Protein AF-A0A3B9I6U2-F1 (afdb_monomer_lite)

pLDDT: mean 87.77, std 10.91, range [46.31, 98.0]

Foldseek 3Di:
DFWWWKDWFLKDAPPDDDDPVSSLVSVCVVQVDDSVFFPDKDWQAWDWDPPPHTMIITIMITGGPCPVVSVVVVIDTDDPLPPQVLVVLLVVLLVVLVVDPDAAEQEAQALVSLVVLLSCLSSVSLHHYDFQAEQLVVLVVQAVCCVVPVDHDPRRYCAGYHNGVCQQDQQWPQDPDPDSCVLVSLVLLVVQPFDPCQNHYPTDGRGNVSSSSSSVSSVVSSVD

Radius of gyration: 21.46 Å; chains: 1; bounding box: 52×42×55 Å

Structure (mmCIF, N/CA/C/O backbone):
data_AF-A0A3B9I6U2-F1
#
_entry.id   AF-A0A3B9I6U2-F1
#
loop_
_atom_site.group_PDB
_atom_site.id
_atom_site.type_symbol
_atom_site.label_atom_id
_atom_site.label_alt_id
_atom_site.label_comp_id
_atom_site.label_asym_id
_atom_site.label_entity_id
_atom_site.label_seq_id
_atom_site.pdbx_PDB_ins_code
_atom_site.Cartn_x
_atom_site.Cartn_y
_atom_site.Cartn_z
_atom_site.occupancy
_atom_site.B_iso_or_equiv
_atom_site.auth_seq_id
_atom_site.auth_comp_id
_atom_site.auth_asym_id
_atom_site.auth_atom_id
_atom_site.pdbx_PDB_model_num
ATOM 1 N N . MET A 1 1 ? -22.697 13.492 6.470 1.00 47.88 1 MET A N 1
ATOM 2 C CA . MET A 1 1 ? -21.614 12.563 6.854 1.00 47.88 1 MET A CA 1
ATOM 3 C C . MET A 1 1 ? -21.893 12.104 8.269 1.00 47.88 1 MET A C 1
ATOM 5 O O . MET A 1 1 ? -22.208 12.956 9.090 1.00 47.88 1 MET A O 1
ATOM 9 N N . MET A 1 2 ? -21.883 10.798 8.535 1.00 57.03 2 MET A N 1
ATOM 10 C CA . MET A 1 2 ? -21.996 10.300 9.908 1.00 57.03 2 MET A CA 1
ATOM 11 C C . MET A 1 2 ? -20.672 10.562 10.630 1.00 57.03 2 MET A C 1
ATOM 13 O O . MET A 1 2 ? -19.604 10.300 10.085 1.00 57.03 2 MET A O 1
ATOM 17 N N . GLU A 1 3 ? -20.738 11.142 11.826 1.00 76.62 3 GLU A N 1
ATOM 18 C CA . GLU A 1 3 ? -19.550 11.418 12.634 1.00 76.62 3 GLU A CA 1
ATOM 19 C C . GLU A 1 3 ? -18.946 10.107 13.138 1.00 76.62 3 GLU A C 1
ATOM 21 O O . GLU A 1 3 ? -19.604 9.342 13.851 1.00 76.62 3 GLU A O 1
ATOM 26 N N . MET A 1 4 ? -17.687 9.855 12.784 1.00 89.50 4 MET A N 1
ATOM 27 C CA . MET A 1 4 ? -16.953 8.706 13.302 1.00 89.50 4 MET A CA 1
ATOM 28 C C . MET A 1 4 ? -16.435 8.994 14.712 1.00 89.50 4 MET A C 1
ATOM 30 O O . MET A 1 4 ? -16.072 10.124 15.046 1.00 89.50 4 MET A O 1
ATOM 34 N N . ILE A 1 5 ? -16.389 7.962 15.552 1.00 93.25 5 ILE A N 1
ATOM 35 C CA . ILE A 1 5 ? -15.909 8.050 16.936 1.00 93.25 5 ILE A CA 1
ATOM 36 C C . ILE A 1 5 ? -14.594 7.285 17.063 1.00 93.25 5 ILE A C 1
ATOM 38 O O . ILE A 1 5 ? -14.515 6.124 16.667 1.00 93.25 5 ILE A O 1
ATOM 42 N N . ARG A 1 6 ? -13.576 7.910 17.664 1.00 93.19 6 ARG A N 1
ATOM 43 C CA . ARG A 1 6 ? -12.258 7.299 17.860 1.00 93.19 6 ARG A CA 1
ATOM 44 C C . ARG A 1 6 ? -12.172 6.539 19.174 1.00 93.19 6 ARG A C 1
ATOM 46 O O . ARG A 1 6 ? -12.277 7.113 20.262 1.00 93.19 6 ARG A O 1
ATOM 53 N N . ILE A 1 7 ? -11.881 5.249 19.072 1.00 94.06 7 ILE A N 1
ATOM 54 C CA . ILE A 1 7 ? -11.680 4.331 20.187 1.00 94.06 7 ILE A CA 1
ATOM 55 C C . ILE A 1 7 ? -10.197 3.972 20.272 1.00 94.06 7 ILE A C 1
ATOM 57 O O . ILE A 1 7 ? -9.646 3.284 19.419 1.00 94.06 7 ILE A O 1
ATOM 61 N N . ASN A 1 8 ? -9.531 4.442 21.324 1.00 93.12 8 ASN A N 1
ATOM 62 C CA . ASN A 1 8 ? -8.124 4.125 21.573 1.00 93.12 8 ASN A CA 1
ATOM 63 C C . ASN A 1 8 ? -7.982 2.868 22.431 1.00 93.12 8 ASN A C 1
ATOM 65 O O . ASN A 1 8 ? -8.881 2.545 23.205 1.00 93.12 8 ASN A O 1
ATOM 69 N N . GLU A 1 9 ? -6.819 2.221 22.368 1.00 91.25 9 GLU A N 1
ATOM 70 C CA . GLU A 1 9 ? -6.418 1.109 23.240 1.00 91.25 9 GLU A CA 1
ATOM 71 C C . GLU A 1 9 ? -7.387 -0.083 23.236 1.00 91.25 9 GLU A C 1
ATOM 73 O O . GLU A 1 9 ? -7.783 -0.597 24.291 1.00 91.25 9 GLU A O 1
ATOM 78 N N . ILE A 1 10 ? -7.809 -0.517 22.053 1.00 94.94 10 ILE A N 1
ATOM 79 C CA . ILE A 1 10 ? -8.369 -1.857 21.889 1.00 94.94 10 ILE A CA 1
ATOM 80 C C . ILE A 1 10 ? -7.180 -2.819 21.905 1.00 94.94 10 ILE A C 1
ATOM 82 O O . ILE A 1 10 ? -6.401 -2.847 20.962 1.00 94.94 10 ILE A O 1
ATOM 86 N N . LYS A 1 11 ? -6.978 -3.531 23.017 1.00 94.19 11 LYS A N 1
ATOM 87 C CA . LYS A 1 11 ? -5.782 -4.359 23.235 1.00 94.19 11 LYS A CA 1
ATOM 88 C C . LYS A 1 11 ? -6.033 -5.806 22.865 1.00 94.19 11 LYS A C 1
ATOM 90 O O . LYS A 1 11 ? -7.084 -6.299 23.260 1.00 94.19 11 LYS A O 1
ATOM 95 N N . PHE A 1 12 ? -5.086 -6.451 22.194 1.00 94.50 12 PHE A N 1
ATOM 96 C CA . PHE A 1 12 ? -5.024 -7.890 21.923 1.00 94.50 12 PHE A CA 1
ATOM 97 C C . PHE A 1 12 ? -3.692 -8.445 22.417 1.00 94.50 12 PHE A C 1
ATOM 99 O O . PHE A 1 12 ? -2.650 -7.834 22.181 1.00 94.50 12 PHE A O 1
ATOM 106 N N . ASP A 1 13 ? -3.730 -9.584 23.098 1.00 91.81 13 ASP A N 1
ATOM 107 C CA . ASP A 1 13 ? -2.508 -10.320 23.428 1.00 91.81 13 ASP A CA 1
ATOM 108 C C . ASP A 1 13 ? -2.069 -11.180 22.234 1.00 91.81 13 ASP A C 1
ATOM 110 O O . ASP A 1 13 ? -2.868 -11.461 21.345 1.00 91.81 13 ASP A O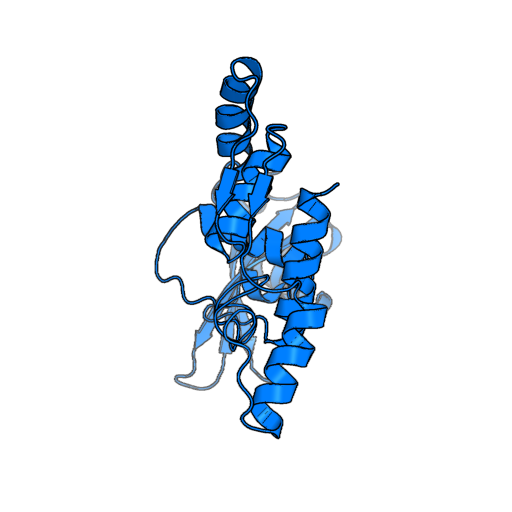 1
ATOM 114 N N . LEU A 1 14 ? -0.794 -11.580 22.193 1.00 87.06 14 LEU A N 1
ATOM 115 C CA . LEU A 1 14 ? -0.201 -12.290 21.046 1.00 87.06 14 LEU A CA 1
ATOM 116 C C . LEU A 1 14 ? -0.956 -13.564 20.627 1.00 87.06 14 LEU A C 1
ATOM 118 O O . LEU A 1 14 ? -1.057 -13.852 19.442 1.00 87.06 14 LEU A O 1
ATOM 122 N N . GLU A 1 15 ? -1.454 -14.322 21.602 1.00 87.44 15 GLU A N 1
ATOM 123 C CA . GLU A 1 15 ? -2.166 -15.595 21.398 1.00 87.44 15 GLU A CA 1
ATOM 124 C C . GLU A 1 15 ? -3.646 -15.388 21.028 1.00 87.44 15 GLU A C 1
ATOM 126 O O . GLU A 1 15 ? -4.377 -16.342 20.767 1.00 87.44 15 GLU A O 1
ATOM 131 N N . GLU A 1 16 ? -4.132 -14.148 21.075 1.00 90.50 16 GLU A N 1
ATOM 132 C CA . GLU A 1 16 ? -5.540 -13.858 20.877 1.00 90.50 16 GLU A CA 1
ATOM 133 C C . GLU A 1 16 ? -5.885 -13.765 19.391 1.00 90.50 16 GLU A C 1
ATOM 135 O O . GLU A 1 16 ? -5.194 -13.111 18.612 1.00 90.50 16 GLU A O 1
ATOM 140 N N . ASN A 1 17 ? -6.999 -14.390 19.004 1.00 89.50 17 ASN A N 1
ATOM 141 C CA . ASN A 1 17 ? -7.455 -14.360 17.622 1.00 89.50 17 ASN A CA 1
ATOM 142 C C . ASN A 1 17 ? -7.802 -12.923 17.190 1.00 89.50 17 ASN A C 1
ATOM 144 O O . ASN A 1 17 ? -8.537 -12.211 17.883 1.00 89.50 17 ASN A O 1
ATOM 148 N N . PHE A 1 18 ? -7.276 -12.518 16.037 1.00 90.31 18 PHE A N 1
ATOM 149 C CA . PHE A 1 18 ? -7.449 -11.188 15.463 1.00 90.31 18 PHE A CA 1
ATOM 150 C C . PHE A 1 18 ? -8.283 -11.272 14.180 1.00 90.31 18 PHE A C 1
ATOM 152 O O . PHE A 1 18 ? -7.778 -11.116 13.071 1.00 90.31 18 PHE A O 1
ATOM 159 N N . ASP A 1 19 ? -9.575 -11.548 14.345 1.00 92.75 19 ASP A N 1
ATOM 160 C CA . ASP A 1 19 ? -10.565 -11.570 13.267 1.00 92.75 19 ASP A CA 1
ATOM 161 C C . ASP A 1 19 ? -11.658 -10.502 13.467 1.00 92.75 19 ASP A C 1
ATOM 163 O O . ASP A 1 19 ? -11.746 -9.854 14.518 1.00 92.75 19 ASP A O 1
ATOM 167 N N . ASP A 1 20 ? -12.496 -10.291 12.444 1.00 92.25 20 ASP A N 1
ATOM 168 C CA . ASP A 1 20 ? -13.577 -9.289 12.473 1.00 92.25 20 ASP A CA 1
ATOM 169 C C . ASP A 1 20 ? -14.503 -9.481 13.687 1.00 92.25 20 ASP A C 1
ATOM 171 O O . ASP A 1 20 ? -14.850 -8.515 14.374 1.00 92.25 20 ASP A O 1
ATOM 175 N N . ALA A 1 21 ? -14.831 -10.731 14.027 1.00 94.56 21 ALA A N 1
ATOM 176 C CA . ALA A 1 21 ? -15.689 -11.049 15.162 1.00 94.56 21 ALA A CA 1
ATOM 177 C C . ALA A 1 21 ? -15.055 -10.622 16.498 1.00 94.56 21 ALA A C 1
ATOM 179 O O . ALA A 1 21 ? -15.713 -9.967 17.317 1.00 94.56 21 ALA A O 1
ATOM 180 N N . ALA A 1 22 ? -13.775 -10.934 16.716 1.00 95.38 22 ALA A N 1
ATOM 181 C CA . ALA A 1 22 ? -13.042 -10.567 17.921 1.00 95.38 22 ALA A CA 1
ATOM 182 C C . ALA A 1 22 ? -12.866 -9.044 18.045 1.00 95.38 22 ALA A C 1
ATOM 184 O O . ALA A 1 22 ? -13.044 -8.476 19.132 1.00 95.38 22 ALA A O 1
ATOM 185 N N . ILE A 1 23 ? -12.584 -8.359 16.933 1.00 95.75 23 ILE A N 1
ATOM 186 C CA . ILE A 1 23 ? -12.467 -6.896 16.885 1.00 95.75 23 ILE A CA 1
ATOM 187 C C . ILE A 1 23 ? -13.799 -6.244 17.258 1.00 95.75 23 ILE A C 1
ATOM 189 O O . ILE A 1 23 ? -13.852 -5.448 18.205 1.00 95.75 23 ILE A O 1
ATOM 193 N N . ARG A 1 24 ? -14.895 -6.626 16.591 1.00 96.50 24 ARG A N 1
ATOM 194 C CA . ARG A 1 24 ? -16.243 -6.113 16.887 1.00 96.50 24 ARG A CA 1
ATOM 195 C C . ARG A 1 24 ? -16.639 -6.363 18.335 1.00 96.50 24 ARG A C 1
ATOM 197 O O . ARG A 1 24 ? -17.149 -5.450 18.990 1.00 96.50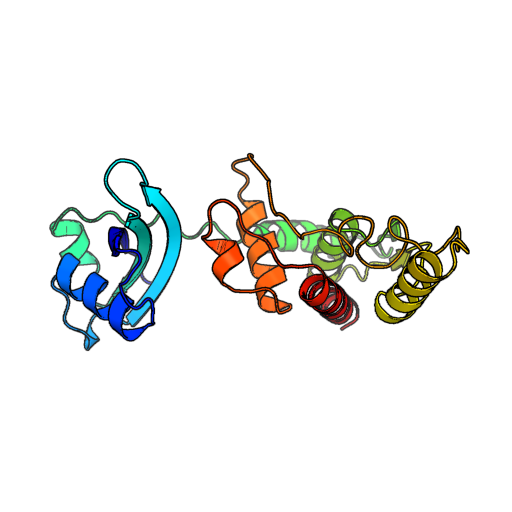 24 ARG A O 1
ATOM 204 N N . ALA A 1 25 ? -16.355 -7.551 18.869 1.00 96.25 25 ALA A N 1
ATOM 205 C CA . ALA A 1 25 ? -16.647 -7.890 20.258 1.00 96.25 25 ALA A CA 1
ATOM 206 C C . ALA A 1 25 ? -15.919 -6.961 21.243 1.00 96.25 25 ALA A C 1
ATOM 208 O O . ALA A 1 25 ? -16.529 -6.456 22.192 1.00 96.25 25 ALA A O 1
ATOM 209 N N . LYS A 1 26 ? -14.633 -6.663 21.015 1.00 97.25 26 LYS A N 1
ATOM 210 C CA . LYS A 1 26 ? -13.881 -5.741 21.880 1.00 97.25 26 LYS A CA 1
ATOM 211 C C . LYS A 1 26 ? -14.322 -4.295 21.756 1.00 97.25 26 LYS A C 1
ATOM 213 O O . LYS A 1 26 ? -14.375 -3.610 22.781 1.00 97.25 26 LYS A O 1
ATOM 218 N N . ILE A 1 27 ? -14.656 -3.844 20.548 1.00 96.62 27 ILE A N 1
ATOM 219 C CA . ILE A 1 27 ? -15.242 -2.519 20.326 1.00 96.62 27 ILE A CA 1
ATOM 220 C C . ILE A 1 27 ? -16.531 -2.403 21.140 1.00 96.62 27 ILE A C 1
ATOM 222 O O . ILE A 1 27 ? -16.652 -1.492 21.961 1.00 96.62 27 ILE A O 1
ATOM 226 N N . CYS A 1 28 ? -17.458 -3.353 20.985 1.00 96.38 28 CYS A N 1
ATOM 227 C CA . CYS A 1 28 ? -18.737 -3.357 21.698 1.00 96.38 28 CYS A CA 1
ATOM 228 C C . CYS A 1 28 ? -18.536 -3.415 23.217 1.00 96.38 28 CYS A C 1
ATOM 230 O O . CYS A 1 28 ? -19.134 -2.630 23.947 1.00 96.38 28 CYS A O 1
ATOM 232 N N . ARG A 1 29 ? -17.620 -4.259 23.710 1.00 96.12 29 ARG A N 1
ATOM 233 C CA . ARG A 1 29 ? -17.290 -4.348 25.142 1.00 96.12 29 ARG A CA 1
ATOM 234 C C . ARG A 1 29 ? -16.774 -3.022 25.701 1.00 96.12 29 ARG A C 1
ATOM 236 O O . ARG A 1 29 ? -17.175 -2.621 26.791 1.00 96.12 29 ARG A O 1
ATOM 243 N N . LYS A 1 30 ? -15.884 -2.341 24.973 1.00 95.50 30 LYS A N 1
ATOM 244 C CA . LYS A 1 30 ? -15.284 -1.077 25.424 1.00 95.50 30 LYS A CA 1
ATOM 245 C C . LYS A 1 30 ? -16.268 0.091 25.363 1.00 95.50 30 LYS A C 1
ATOM 247 O O . LYS A 1 30 ? -16.257 0.944 26.244 1.00 95.50 30 LYS A O 1
ATOM 252 N N . THR A 1 31 ? -17.116 0.118 24.341 1.00 94.44 31 THR A N 1
ATOM 253 C CA . THR A 1 31 ? -18.086 1.199 24.090 1.00 94.44 31 THR A CA 1
ATOM 254 C C . THR A 1 31 ? -19.449 0.966 24.743 1.00 94.44 31 THR A C 1
ATOM 256 O O . THR A 1 31 ? -20.249 1.895 24.825 1.00 94.44 31 THR A O 1
ATOM 259 N N . LYS A 1 32 ? -19.710 -0.255 25.231 1.00 95.19 32 LYS A N 1
ATOM 260 C CA . LYS A 1 32 ? -21.017 -0.739 25.712 1.00 95.19 32 LYS A CA 1
ATOM 261 C C . LYS A 1 32 ? -22.127 -0.653 24.654 1.00 95.19 32 LYS A C 1
ATOM 263 O O . LYS A 1 32 ? -23.305 -0.577 25.001 1.00 95.19 32 LYS A O 1
ATOM 268 N N . LEU A 1 33 ? -21.757 -0.660 23.374 1.00 95.00 33 LEU A N 1
ATOM 269 C CA . LEU A 1 33 ? -22.704 -0.752 22.268 1.00 95.00 33 LEU A CA 1
ATOM 270 C C . LEU A 1 33 ? -23.228 -2.182 22.116 1.00 95.00 33 LEU A C 1
ATOM 272 O O . LEU A 1 33 ? -22.526 -3.153 22.403 1.00 95.00 33 LEU A O 1
ATOM 276 N N . LYS A 1 34 ? -24.459 -2.301 21.617 1.00 96.12 34 LYS A N 1
ATOM 277 C CA . LYS A 1 34 ? -24.962 -3.560 21.055 1.00 96.12 34 LYS A CA 1
ATOM 278 C C . LYS A 1 34 ? -24.366 -3.784 19.664 1.00 96.12 34 LYS A C 1
ATOM 280 O O . LYS A 1 34 ? -24.013 -2.816 18.990 1.00 96.12 34 LYS A O 1
ATOM 285 N N . ALA A 1 35 ? -24.309 -5.038 19.219 1.00 93.44 35 ALA A N 1
ATOM 286 C CA . ALA A 1 35 ? -23.717 -5.399 17.930 1.00 93.44 35 ALA A CA 1
ATOM 287 C C . ALA A 1 35 ? -24.366 -4.646 16.755 1.00 93.44 35 ALA A C 1
ATOM 289 O O . ALA A 1 35 ? -23.665 -4.152 15.881 1.00 93.44 35 ALA A O 1
ATOM 290 N N . GLU A 1 36 ? -25.687 -4.452 16.788 1.00 95.31 36 GLU A N 1
ATOM 291 C CA . GLU A 1 36 ? -26.444 -3.776 15.723 1.00 95.31 36 GLU A CA 1
ATOM 292 C C . GLU A 1 36 ? -26.222 -2.255 15.707 1.00 95.31 36 GLU A C 1
ATOM 294 O O . GLU A 1 36 ? -26.618 -1.560 14.774 1.00 95.31 36 GLU A O 1
ATOM 299 N N . GLN A 1 37 ? -25.624 -1.708 16.768 1.00 95.38 37 GLN A N 1
ATOM 300 C CA . GLN A 1 37 ? -25.309 -0.286 16.874 1.00 95.38 37 GLN A CA 1
ATOM 301 C C . GLN A 1 37 ? -23.927 0.041 16.306 1.00 95.38 37 GLN A C 1
ATOM 303 O O . GLN A 1 37 ? -23.645 1.221 16.090 1.00 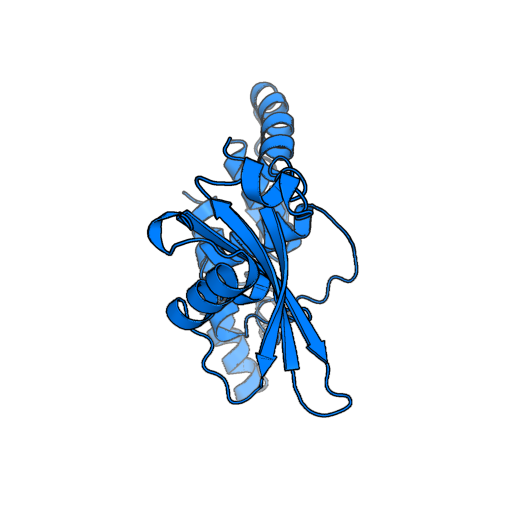95.38 37 GLN A O 1
ATOM 308 N N . LEU A 1 38 ? -23.078 -0.965 16.076 1.00 95.38 38 LEU A N 1
ATOM 309 C CA . LEU A 1 38 ? -21.793 -0.828 15.399 1.00 95.38 38 LEU A CA 1
ATOM 310 C C . LEU A 1 38 ? -21.993 -1.096 13.904 1.00 95.38 38 LEU A C 1
ATOM 312 O O . LEU A 1 38 ? -22.140 -2.243 13.490 1.00 95.38 38 LEU A O 1
ATOM 316 N N . LEU A 1 39 ? -22.006 -0.034 13.101 1.00 93.38 39 LEU A N 1
ATOM 317 C CA . LEU A 1 39 ? -22.287 -0.125 11.667 1.00 93.38 39 LEU A CA 1
ATOM 318 C C . LEU A 1 39 ? -21.037 -0.571 10.905 1.00 93.38 39 LEU A C 1
ATOM 320 O O . LEU A 1 39 ? -21.051 -1.576 10.197 1.00 93.38 39 LEU A O 1
ATOM 324 N N . SER A 1 40 ? -19.933 0.138 11.117 1.00 91.31 40 SER A N 1
ATOM 325 C CA . SER A 1 40 ? -18.646 -0.139 10.489 1.00 91.31 40 SER A CA 1
ATOM 326 C C . SER A 1 40 ? -17.501 0.281 11.412 1.00 91.31 40 SER A C 1
ATOM 328 O O . SER A 1 40 ? -17.698 1.000 12.400 1.00 91.31 40 SER A O 1
ATOM 330 N N . TYR A 1 41 ? -16.296 -0.196 11.118 1.00 92.12 41 TYR A N 1
ATOM 331 C CA . TYR A 1 41 ? -15.078 0.263 11.770 1.00 92.12 41 TYR A CA 1
ATOM 332 C C . TYR A 1 41 ? -13.918 0.245 10.781 1.00 92.12 41 TYR A C 1
ATOM 334 O O . TYR A 1 41 ? -13.938 -0.509 9.811 1.00 92.12 41 TYR A O 1
ATOM 342 N N . HIS A 1 42 ? -12.888 1.037 11.058 1.00 87.56 42 HIS A N 1
ATOM 343 C CA . HIS A 1 42 ? -11.591 0.900 10.409 1.00 87.56 42 HIS A CA 1
ATOM 344 C C . HIS A 1 42 ? -10.467 1.083 11.427 1.00 87.56 42 HIS A C 1
ATOM 346 O O . HIS A 1 42 ? -10.553 1.886 12.363 1.00 87.56 42 HIS A O 1
ATOM 352 N N . ILE A 1 43 ? -9.406 0.299 11.266 1.00 88.50 43 ILE A N 1
ATOM 353 C CA . ILE A 1 43 ? -8.229 0.383 12.122 1.00 88.50 43 ILE A CA 1
ATOM 354 C C . ILE A 1 43 ? -7.392 1.564 11.637 1.00 88.50 43 ILE A C 1
ATOM 356 O O . ILE A 1 43 ? -6.994 1.627 10.481 1.00 88.50 43 ILE A O 1
ATOM 360 N N . VAL A 1 44 ? -7.118 2.499 12.540 1.00 84.31 44 VAL A N 1
ATOM 361 C CA . VAL A 1 44 ? -6.322 3.700 12.260 1.00 84.31 44 VAL A CA 1
ATOM 362 C C . VAL A 1 44 ? -4.850 3.447 12.549 1.00 84.31 44 VAL A C 1
ATOM 364 O O . VAL A 1 44 ? -3.967 3.972 11.878 1.00 84.31 44 VAL A O 1
ATOM 367 N N . ARG A 1 45 ? -4.564 2.696 13.615 1.00 85.50 45 ARG A N 1
ATOM 368 C CA . ARG A 1 45 ? -3.192 2.479 14.069 1.00 85.50 45 ARG A CA 1
ATOM 369 C C . ARG A 1 45 ? -3.067 1.210 14.882 1.00 85.50 45 ARG A C 1
ATOM 371 O O . ARG A 1 45 ? -3.854 0.999 15.799 1.00 85.50 45 ARG A O 1
ATOM 378 N N . GLU A 1 46 ? -1.999 0.468 14.639 1.00 89.69 46 GLU A N 1
ATOM 379 C CA . GLU A 1 46 ? -1.492 -0.585 15.512 1.00 89.69 46 GLU A CA 1
ATOM 380 C C . GLU A 1 46 ? -0.231 -0.109 16.250 1.00 89.69 46 GLU A C 1
ATOM 382 O O . GLU A 1 46 ? 0.642 0.567 15.700 1.00 89.69 46 GLU A O 1
ATOM 387 N N . SER A 1 47 ? -0.125 -0.463 17.525 1.00 88.19 47 SER A N 1
ATOM 388 C CA . SER A 1 47 ? 1.072 -0.262 18.339 1.00 88.19 47 SER A CA 1
ATOM 389 C C . SER A 1 47 ? 1.370 -1.517 19.148 1.00 88.19 47 SER A C 1
ATOM 391 O O . SER A 1 47 ? 0.447 -2.231 19.524 1.00 88.19 47 SER A O 1
ATOM 393 N N . VAL A 1 48 ? 2.647 -1.780 19.425 1.00 89.81 48 VAL A N 1
ATOM 394 C CA . VAL A 1 48 ? 3.094 -2.967 20.167 1.00 89.81 48 VAL A CA 1
ATOM 395 C C . VAL A 1 48 ? 3.798 -2.526 21.444 1.00 89.81 48 VAL A C 1
ATOM 397 O O . VAL A 1 48 ? 4.716 -1.705 21.391 1.00 89.81 48 VAL A O 1
ATOM 400 N N . ASP A 1 49 ? 3.384 -3.077 22.583 1.00 87.38 49 ASP A N 1
ATOM 401 C CA . ASP A 1 49 ? 4.137 -3.030 23.837 1.00 87.38 49 ASP A CA 1
ATOM 402 C C . ASP A 1 49 ? 4.724 -4.419 24.097 1.00 87.38 49 ASP A C 1
ATOM 404 O O . ASP A 1 49 ? 3.987 -5.399 24.124 1.00 87.38 49 ASP A O 1
ATOM 408 N N . ALA A 1 50 ? 6.046 -4.494 24.255 1.00 88.75 50 ALA A N 1
ATOM 409 C CA . ALA A 1 50 ? 6.786 -5.742 24.451 1.00 88.75 50 ALA A CA 1
ATOM 410 C C . ALA A 1 50 ? 7.513 -5.801 25.812 1.00 88.75 50 ALA A C 1
ATOM 412 O O . ALA A 1 50 ? 8.392 -6.635 26.012 1.00 88.75 50 ALA A O 1
ATOM 413 N N . ARG A 1 51 ? 7.206 -4.897 26.760 1.00 85.75 51 ARG A N 1
ATOM 414 C CA . ARG A 1 51 ? 7.978 -4.757 28.017 1.00 85.75 51 ARG A CA 1
ATOM 415 C C . ARG A 1 51 ? 7.720 -5.848 29.059 1.00 85.75 51 ARG A C 1
ATOM 417 O O . ARG A 1 51 ? 8.614 -6.146 29.843 1.00 85.75 51 ARG A O 1
ATOM 424 N N . LYS A 1 52 ? 6.500 -6.390 29.128 1.00 81.38 52 LYS A N 1
ATOM 425 C CA . LYS A 1 52 ? 6.081 -7.410 30.121 1.00 81.38 52 LYS A CA 1
ATOM 426 C C . LYS A 1 52 ? 5.461 -8.661 29.472 1.00 81.38 52 LYS A C 1
ATOM 428 O O . LYS A 1 52 ? 4.891 -9.489 30.170 1.00 81.38 52 LYS A O 1
ATOM 433 N N . GLY A 1 53 ? 5.546 -8.751 28.147 1.00 84.50 53 GLY A N 1
ATOM 434 C CA . GLY A 1 53 ? 4.739 -9.597 27.266 1.00 84.50 53 GLY A CA 1
ATOM 435 C C . GLY A 1 53 ? 4.422 -8.816 25.988 1.00 84.50 53 GLY A C 1
ATOM 436 O O . GLY A 1 53 ? 4.581 -7.594 25.990 1.00 84.50 53 GLY A O 1
ATOM 437 N N . ILE A 1 54 ? 4.038 -9.500 24.907 1.00 89.44 54 ILE A N 1
ATOM 438 C CA . ILE A 1 54 ? 3.672 -8.854 23.638 1.00 89.44 54 ILE A CA 1
ATOM 439 C C . ILE A 1 54 ? 2.169 -8.576 23.648 1.00 89.44 54 ILE A C 1
ATOM 441 O O . ILE A 1 54 ? 1.362 -9.503 23.575 1.00 89.44 54 ILE A O 1
ATOM 445 N N . THR A 1 55 ? 1.810 -7.297 23.710 1.00 92.12 55 THR A N 1
ATOM 446 C CA . THR A 1 55 ? 0.427 -6.827 23.594 1.00 92.12 55 THR A CA 1
ATOM 447 C C . THR A 1 55 ? 0.334 -5.825 22.450 1.00 92.12 55 THR A C 1
ATOM 449 O O . THR A 1 55 ? 1.053 -4.821 22.410 1.00 92.12 55 THR A O 1
ATOM 452 N N . PHE A 1 56 ? -0.595 -6.075 21.537 1.00 92.44 56 PHE A N 1
ATOM 453 C CA . PHE A 1 56 ? -0.985 -5.156 20.481 1.00 92.44 56 PHE A CA 1
ATOM 454 C C . PHE A 1 56 ? -2.066 -4.209 21.000 1.00 92.44 56 PHE A C 1
ATOM 456 O O . PHE A 1 56 ? -2.963 -4.598 21.744 1.00 92.44 56 PHE A O 1
ATOM 463 N N . SER A 1 57 ? -1.987 -2.941 20.624 1.00 92.75 57 SER A N 1
ATOM 464 C CA . SER A 1 57 ? -2.939 -1.900 20.994 1.00 92.75 57 SER A CA 1
ATOM 465 C C . SER A 1 57 ? -3.353 -1.135 19.749 1.00 92.75 57 SER A C 1
ATOM 467 O O . SER A 1 57 ? -2.525 -0.488 19.099 1.00 92.75 57 SER A O 1
ATOM 469 N N . TYR A 1 58 ? -4.645 -1.209 19.446 1.00 92.88 58 TYR A N 1
ATOM 470 C CA . TYR A 1 58 ? -5.254 -0.639 18.257 1.00 92.88 58 TYR A CA 1
ATOM 471 C C . TYR A 1 58 ? -6.013 0.648 18.586 1.00 92.88 58 TYR A C 1
ATOM 473 O O . TYR A 1 58 ? -6.717 0.744 19.600 1.00 92.88 58 TYR A O 1
ATOM 481 N N . THR A 1 59 ? -5.881 1.635 17.704 1.00 91.50 59 THR A N 1
ATOM 482 C CA . THR A 1 59 ? -6.794 2.776 17.596 1.00 91.50 59 THR A CA 1
ATOM 483 C C . THR A 1 59 ? -7.733 2.503 16.431 1.00 91.50 59 THR A C 1
ATOM 485 O O . THR A 1 59 ? -7.271 2.213 15.330 1.00 91.50 59 THR A O 1
ATOM 488 N N . ILE A 1 60 ? -9.035 2.585 16.685 1.00 92.69 60 ILE A N 1
ATOM 489 C CA . ILE A 1 60 ? -10.089 2.235 15.734 1.00 92.69 60 ILE A CA 1
ATOM 490 C C . ILE A 1 60 ? -11.086 3.383 15.676 1.00 92.69 60 ILE A C 1
ATOM 492 O O . ILE A 1 60 ? -11.544 3.848 16.720 1.00 92.69 60 ILE A O 1
ATOM 496 N N . ASP A 1 61 ? -11.447 3.799 14.473 1.00 92.19 61 ASP A N 1
ATOM 497 C CA . ASP A 1 61 ? -12.546 4.729 14.250 1.00 92.19 61 ASP A CA 1
ATOM 498 C C . ASP A 1 61 ? -13.787 3.928 13.855 1.00 92.19 61 ASP A C 1
ATOM 500 O O . ASP A 1 61 ? -13.722 3.011 13.034 1.00 92.19 61 ASP A O 1
ATOM 504 N N . ILE A 1 62 ? -14.916 4.243 14.487 1.00 93.44 62 ILE A N 1
ATOM 505 C CA . ILE A 1 62 ? -16.162 3.493 14.329 1.00 93.44 62 ILE A CA 1
ATOM 506 C C . ILE A 1 62 ? -17.284 4.381 13.817 1.00 93.44 62 ILE A C 1
ATOM 508 O O . ILE A 1 62 ? -17.412 5.541 14.215 1.00 93.44 62 ILE A O 1
ATOM 512 N N . GLU A 1 63 ? -18.140 3.795 12.992 1.00 92.81 63 GLU A N 1
ATOM 513 C CA . GLU A 1 63 ? -19.428 4.357 12.617 1.00 92.81 63 GLU A CA 1
ATOM 514 C C . GLU A 1 63 ? -20.527 3.692 13.450 1.00 92.81 63 GLU A C 1
ATOM 516 O O . GLU A 1 63 ? -20.594 2.466 13.583 1.00 92.81 63 GLU A O 1
ATOM 521 N N . THR A 1 64 ? -21.397 4.499 14.055 1.00 92.62 64 THR A N 1
ATOM 522 C CA . THR A 1 64 ? -22.419 3.995 14.974 1.00 92.62 64 THR A CA 1
ATOM 523 C C . THR A 1 64 ? -23.685 4.839 14.955 1.00 92.62 64 THR A C 1
ATOM 525 O O . THR A 1 64 ? -23.644 6.060 14.818 1.00 92.62 64 THR A O 1
ATOM 528 N N . SER A 1 65 ? -24.828 4.194 15.197 1.00 93.75 65 SER A N 1
ATOM 529 C CA . SER A 1 65 ? -26.113 4.868 15.426 1.00 93.75 65 SER A CA 1
ATOM 530 C C . SER A 1 65 ? -26.207 5.581 16.788 1.00 93.75 65 SER A C 1
ATOM 532 O O . SER A 1 65 ? -27.226 6.202 17.099 1.00 93.75 65 SER A O 1
ATOM 534 N N . LYS A 1 66 ? -25.168 5.487 17.631 1.00 93.69 66 LYS A N 1
ATOM 535 C CA . LYS A 1 66 ? -25.116 6.046 18.992 1.00 93.69 66 LYS A CA 1
ATOM 536 C C . LYS A 1 66 ? -23.925 6.989 19.210 1.00 93.69 66 LYS A C 1
ATOM 538 O O . LYS A 1 66 ? -23.447 7.108 20.336 1.00 93.69 66 LYS A O 1
ATOM 543 N N . SER A 1 67 ? -23.474 7.693 18.170 1.00 90.44 67 SER A N 1
ATOM 544 C CA . SER A 1 67 ? -22.332 8.626 18.235 1.00 90.44 67 SER A CA 1
ATOM 545 C C . SER A 1 67 ? -22.461 9.643 19.380 1.00 90.44 67 SER A C 1
ATOM 547 O O . SER A 1 67 ? -21.575 9.726 20.228 1.00 90.44 67 SER A O 1
ATOM 549 N N . ASN A 1 68 ? -23.613 10.313 19.496 1.00 91.50 68 ASN A N 1
ATOM 550 C CA . ASN A 1 68 ? -23.895 11.286 20.562 1.00 91.50 68 ASN A CA 1
ATOM 551 C C . ASN A 1 68 ? -23.740 10.704 21.976 1.00 91.50 68 ASN A C 1
ATOM 553 O O . ASN A 1 68 ? -23.220 11.370 22.870 1.00 91.50 68 ASN A O 1
ATOM 557 N N . LEU A 1 69 ? -24.169 9.454 22.184 1.00 91.88 69 LEU A N 1
ATOM 558 C CA . LEU A 1 69 ? -24.040 8.776 23.476 1.00 91.88 69 LEU A CA 1
ATOM 559 C C . LEU A 1 69 ? -22.566 8.519 23.810 1.00 91.88 69 LEU A C 1
ATOM 561 O O . LEU A 1 69 ? -22.150 8.690 24.953 1.00 91.88 69 LEU A O 1
ATOM 565 N N . LEU A 1 70 ? -21.765 8.118 22.821 1.00 92.12 70 LEU A N 1
ATOM 566 C CA . LEU A 1 70 ? -20.337 7.897 23.030 1.00 92.12 70 LEU A CA 1
ATOM 567 C C . LEU A 1 70 ? -19.595 9.204 23.323 1.00 92.12 70 LEU A C 1
ATOM 569 O O . LEU A 1 70 ? -18.766 9.231 24.231 1.00 92.12 70 LEU A O 1
ATOM 573 N N . LEU A 1 71 ? -19.930 10.295 22.631 1.00 91.56 71 LEU A N 1
ATOM 574 C CA . LEU A 1 71 ? -19.360 11.616 22.915 1.00 91.56 71 LEU A CA 1
ATOM 575 C C . LEU A 1 71 ? -19.657 12.062 24.355 1.00 91.56 71 LEU A C 1
ATOM 577 O O . LEU A 1 71 ? -18.754 12.495 25.069 1.00 91.56 71 LEU A O 1
ATOM 581 N N . GLN A 1 72 ? -20.895 11.874 24.826 1.00 91.75 72 GLN A N 1
ATOM 582 C CA . GLN A 1 72 ? -21.274 12.154 26.219 1.00 91.75 72 GLN A CA 1
ATOM 583 C C . GLN A 1 72 ? -20.522 11.275 27.229 1.00 91.75 72 GLN A C 1
ATOM 585 O O . GLN A 1 72 ? -20.199 11.729 28.324 1.00 91.75 72 GLN A O 1
ATOM 590 N N . ASN A 1 73 ? -20.188 10.040 26.849 1.00 91.06 73 ASN A N 1
ATOM 591 C CA . ASN A 1 73 ? -19.395 9.116 27.662 1.00 91.06 73 ASN A CA 1
ATOM 592 C C . ASN A 1 73 ? -17.879 9.401 27.617 1.00 91.06 73 ASN A C 1
ATOM 594 O O . ASN A 1 73 ? -17.090 8.597 28.117 1.00 91.06 73 ASN A O 1
ATOM 598 N N . GLY A 1 74 ? -17.455 10.522 27.025 1.00 90.44 74 GLY A N 1
ATOM 599 C CA . GLY A 1 74 ? -16.061 10.965 27.004 1.00 90.44 74 GLY A CA 1
ATOM 600 C C . GLY A 1 74 ? -15.213 10.367 25.880 1.00 90.44 74 GLY A C 1
ATOM 601 O O . GLY A 1 74 ? -13.998 10.587 25.855 1.00 90.44 74 GLY A O 1
ATOM 602 N N . PHE A 1 75 ? -15.817 9.636 24.936 1.00 92.38 75 PHE A N 1
ATOM 603 C CA . PHE A 1 75 ? -15.132 9.300 23.689 1.00 92.38 75 PHE A CA 1
ATOM 604 C C . PHE A 1 75 ? -14.966 10.553 22.832 1.00 92.38 75 PHE A C 1
ATOM 606 O O . PHE A 1 75 ? -15.711 11.525 22.954 1.00 92.38 75 PHE A O 1
ATOM 613 N N . LYS A 1 76 ? -13.960 10.538 21.960 1.00 90.31 76 LYS A N 1
ATOM 614 C CA . LYS A 1 76 ? -13.662 11.674 21.092 1.00 90.31 76 LYS A CA 1
ATOM 615 C C . LYS A 1 76 ? -14.209 11.409 19.705 1.00 90.31 76 LYS A C 1
ATOM 617 O O . LYS A 1 76 ? -14.108 10.289 19.203 1.00 90.31 76 LYS A O 1
ATOM 622 N N . GLN A 1 77 ? -14.729 12.457 19.084 1.00 89.06 77 GLN A N 1
ATOM 623 C CA . GLN A 1 77 ? -14.943 12.456 17.648 1.00 89.06 77 GLN A CA 1
ATOM 624 C C . GLN A 1 77 ? -13.609 12.133 16.970 1.00 89.06 77 GLN A C 1
ATOM 626 O O . GLN A 1 77 ? -12.550 12.619 17.393 1.00 89.06 77 GLN A O 1
ATOM 631 N N . ALA A 1 78 ? -13.650 11.261 15.968 1.00 83.69 78 ALA A N 1
ATOM 632 C CA . ALA A 1 78 ? -12.519 11.111 15.076 1.00 83.69 78 ALA A CA 1
ATOM 633 C C . ALA A 1 78 ? -12.236 12.486 14.446 1.00 83.69 78 ALA A C 1
ATOM 635 O O . ALA A 1 78 ? -13.179 13.245 14.206 1.00 83.69 78 ALA A O 1
ATOM 636 N N . PRO A 1 79 ? -10.965 12.849 14.205 1.00 75.81 79 PRO A N 1
ATOM 637 C CA . PRO A 1 79 ? -10.672 13.987 13.343 1.00 75.81 79 PRO A CA 1
ATOM 638 C C . PRO A 1 79 ? -11.510 13.837 12.075 1.00 75.81 79 PRO A C 1
ATOM 640 O O . PRO A 1 79 ? -11.624 12.709 11.585 1.00 75.81 79 PRO A O 1
ATOM 643 N N . GLU A 1 80 ? -12.114 14.925 11.584 1.00 62.16 80 GLU A N 1
ATOM 644 C CA . GLU A 1 80 ? -12.801 14.881 10.293 1.00 62.16 80 GLU A CA 1
ATOM 645 C C . GLU A 1 80 ? -11.886 14.159 9.314 1.00 62.16 80 GLU A C 1
ATOM 647 O O . GLU A 1 80 ? -10.704 14.513 9.215 1.00 62.16 80 GLU A O 1
ATOM 652 N N . SER A 1 81 ? -12.413 13.101 8.684 1.00 52.09 81 SER A N 1
ATOM 653 C CA . SER A 1 81 ? -11.722 12.406 7.610 1.00 52.09 81 SER A CA 1
ATOM 654 C C . SER A 1 81 ? -11.199 13.495 6.704 1.00 52.09 81 SER A C 1
ATOM 656 O O . SER A 1 81 ? -11.981 14.289 6.171 1.00 52.09 81 SER A O 1
ATOM 658 N N . PHE A 1 82 ? -9.873 13.605 6.671 1.00 46.31 82 PHE A N 1
ATOM 659 C CA . PHE A 1 82 ? -9.182 14.646 5.946 1.00 46.31 82 PHE A CA 1
ATOM 660 C C . PHE A 1 82 ? -9.829 14.692 4.569 1.00 46.31 82 PHE A C 1
ATOM 662 O O . PHE A 1 82 ? -9.987 13.625 3.969 1.00 46.31 82 PHE A O 1
ATOM 669 N N . VAL A 1 83 ? -10.277 15.869 4.102 1.00 49.31 83 VAL A N 1
ATOM 670 C CA . VAL A 1 83 ? -10.772 15.998 2.722 1.00 49.31 83 VAL A CA 1
ATOM 671 C C . VAL A 1 83 ? -9.763 15.240 1.876 1.00 49.31 83 VAL A C 1
ATOM 673 O O . VAL A 1 83 ? -8.586 15.614 1.972 1.00 49.31 83 VAL A O 1
ATOM 676 N N . PRO A 1 84 ? -10.160 14.160 1.164 1.00 56.94 84 PRO A N 1
ATOM 677 C CA . PRO A 1 84 ? -9.205 13.310 0.484 1.00 56.94 84 PRO A CA 1
ATOM 678 C C . PRO A 1 84 ? -8.298 14.237 -0.295 1.00 56.94 84 PRO A C 1
ATOM 680 O O . PRO A 1 84 ? -8.772 14.987 -1.148 1.00 56.94 84 PRO A O 1
ATOM 683 N N . ILE A 1 85 ? -7.022 14.302 0.089 1.00 61.03 85 ILE A N 1
ATOM 684 C CA . ILE A 1 85 ? -6.101 15.274 -0.504 1.00 61.03 85 ILE A CA 1
ATOM 685 C C . ILE A 1 85 ? -6.083 15.102 -2.023 1.00 61.03 85 ILE A C 1
ATOM 687 O O . ILE A 1 85 ? -5.916 16.070 -2.754 1.00 61.03 85 ILE A O 1
ATOM 691 N N . ASP A 1 86 ? -6.384 13.886 -2.474 1.00 65.44 86 ASP A N 1
ATOM 692 C CA . ASP A 1 86 ? -6.735 13.547 -3.839 1.00 65.44 86 ASP A CA 1
ATOM 693 C C . ASP A 1 86 ? -7.800 14.470 -4.458 1.00 65.44 86 ASP A C 1
ATOM 695 O O . ASP A 1 86 ? -7.507 15.124 -5.447 1.00 65.44 86 ASP A O 1
ATOM 699 N N . LEU A 1 87 ? -8.984 14.637 -3.858 1.00 63.97 87 LEU A N 1
ATOM 700 C CA . LEU A 1 87 ? -10.044 15.519 -4.374 1.00 63.97 87 LEU A CA 1
ATOM 701 C C . LEU A 1 87 ? -9.600 16.986 -4.452 1.00 63.97 87 LEU A C 1
ATOM 703 O O . LEU A 1 87 ? -9.919 17.688 -5.411 1.00 63.97 87 LEU A O 1
ATOM 707 N N . VAL A 1 88 ? -8.836 17.466 -3.466 1.00 67.06 88 VAL A N 1
ATOM 708 C CA . VAL A 1 88 ? -8.293 18.837 -3.490 1.00 67.06 88 VAL A CA 1
ATOM 709 C C . VAL A 1 88 ? -7.279 18.995 -4.627 1.00 67.06 88 VAL A C 1
ATOM 711 O O . VAL A 1 88 ? -7.300 19.997 -5.346 1.00 67.06 88 VAL A O 1
ATOM 714 N N . LEU A 1 89 ? -6.399 18.006 -4.809 1.00 67.38 89 LEU A N 1
ATOM 715 C CA . LEU A 1 89 ? -5.408 17.982 -5.883 1.00 67.38 89 LEU A CA 1
ATOM 716 C C . LEU A 1 89 ? -6.079 17.865 -7.258 1.00 67.38 89 LEU A C 1
ATOM 718 O O . LEU A 1 89 ? -5.725 18.621 -8.159 1.00 67.38 89 LEU A O 1
ATOM 722 N N . GLN A 1 90 ? -7.073 16.990 -7.400 1.00 70.25 90 GLN A N 1
ATOM 723 C CA . GLN A 1 90 ? -7.864 16.807 -8.614 1.00 70.25 90 GLN A CA 1
ATOM 724 C C . GLN A 1 90 ? -8.570 18.097 -9.004 1.00 70.25 90 GLN A C 1
ATOM 726 O O . GLN A 1 90 ? -8.378 18.560 -10.120 1.00 70.25 90 GLN A O 1
ATOM 731 N N . ASN A 1 91 ? -9.304 18.739 -8.092 1.00 70.75 91 ASN A N 1
ATOM 732 C CA . ASN A 1 91 ? -10.013 19.985 -8.396 1.00 70.75 91 ASN A CA 1
ATOM 733 C C . ASN A 1 91 ? -9.060 21.094 -8.871 1.00 70.75 91 ASN A C 1
ATOM 735 O O . ASN A 1 91 ? -9.362 21.814 -9.823 1.00 70.75 91 ASN A O 1
ATOM 739 N N . LYS A 1 92 ? -7.873 21.197 -8.258 1.00 74.19 92 LYS A N 1
ATOM 740 C CA . LYS A 1 92 ? -6.834 22.158 -8.663 1.00 74.19 92 LYS A CA 1
ATOM 741 C C . LYS A 1 92 ? -6.205 21.834 -10.025 1.00 74.19 92 LYS A C 1
ATOM 743 O O . LYS A 1 92 ? -5.749 22.740 -10.719 1.00 74.19 92 LYS A O 1
ATOM 748 N N . LEU A 1 93 ? -6.112 20.556 -10.388 1.00 72.19 93 LEU A N 1
ATOM 749 C CA . LEU A 1 93 ? -5.591 20.121 -11.686 1.00 72.19 93 LEU A CA 1
ATOM 750 C C . LEU A 1 93 ? -6.653 20.237 -12.786 1.00 72.19 93 LEU A C 1
ATOM 752 O O . LEU A 1 93 ? -6.336 20.693 -13.878 1.00 72.19 93 LEU A O 1
ATOM 756 N N . MET A 1 94 ? -7.909 19.915 -12.479 1.00 70.94 94 MET A N 1
ATOM 757 C CA . MET A 1 94 ? -9.066 20.039 -13.370 1.00 70.94 94 MET A CA 1
ATOM 758 C C . MET A 1 94 ? -9.259 21.477 -13.853 1.00 70.94 94 MET A C 1
ATOM 760 O O . MET A 1 94 ? -9.476 21.697 -15.043 1.00 70.94 94 MET A O 1
ATOM 764 N N . SER A 1 95 ? -9.103 22.466 -12.963 1.00 69.31 95 SER A N 1
ATOM 765 C CA . SER A 1 95 ? -9.187 23.878 -13.356 1.00 69.31 95 SER A CA 1
ATOM 766 C C . SER A 1 95 ? -8.118 24.264 -14.385 1.00 69.31 95 SER A C 1
ATOM 768 O O . SER A 1 95 ? -8.377 25.084 -15.252 1.00 69.31 95 SER A O 1
ATOM 770 N N . LYS A 1 96 ? -6.930 23.642 -14.334 1.00 66.19 96 LYS A N 1
ATOM 771 C CA . LYS A 1 96 ? -5.864 23.831 -15.334 1.00 66.19 96 LYS A CA 1
ATOM 772 C C . LYS A 1 96 ? -6.069 22.995 -16.598 1.00 66.19 96 LYS A C 1
ATOM 774 O O . LYS A 1 96 ? -5.651 23.409 -17.674 1.00 66.19 96 LYS A O 1
ATOM 779 N N . ALA A 1 97 ? -6.694 21.824 -16.483 1.00 63.59 97 ALA A N 1
ATOM 780 C CA . ALA A 1 97 ? -7.005 20.952 -17.614 1.00 63.59 97 ALA A CA 1
ATOM 781 C C . ALA A 1 97 ? -7.976 21.607 -18.600 1.00 63.59 97 ALA A C 1
ATOM 783 O O . ALA A 1 97 ? -7.856 21.408 -19.802 1.00 63.59 97 ALA A O 1
ATOM 784 N N . GLN A 1 98 ? -8.897 22.436 -18.103 1.00 63.00 98 GLN A N 1
ATOM 785 C CA . GLN A 1 98 ? -9.795 23.222 -18.953 1.00 63.00 98 GLN A CA 1
ATOM 786 C C . GLN A 1 98 ? -9.072 24.312 -19.763 1.00 63.00 98 GLN A C 1
ATOM 788 O O . GLN A 1 98 ? -9.615 24.777 -20.761 1.00 63.00 98 GLN A O 1
ATOM 793 N N . GLU A 1 99 ? -7.857 24.699 -19.366 1.00 65.12 99 GLU A N 1
ATOM 794 C CA . GLU A 1 99 ? -7.071 25.760 -20.008 1.00 65.12 99 GLU A CA 1
ATOM 795 C C . GLU A 1 99 ? -5.960 25.220 -20.928 1.00 65.12 99 GLU A C 1
ATOM 797 O O . GLU A 1 99 ? -5.484 25.943 -21.802 1.00 65.12 99 GLU A O 1
ATOM 802 N N . SER A 1 100 ? -5.538 23.962 -20.754 1.00 65.00 100 SER A N 1
ATOM 803 C CA . SER A 1 100 ? -4.390 23.375 -21.459 1.00 65.00 100 SER A CA 1
ATOM 804 C C . SER A 1 100 ? -4.808 22.338 -22.499 1.00 65.00 100 SER A C 1
ATOM 806 O O . SER A 1 100 ? -5.491 21.367 -22.186 1.00 65.00 100 SER A O 1
ATOM 808 N N . VAL A 1 101 ? -4.318 22.495 -23.732 1.00 69.06 101 VAL A N 1
ATOM 809 C CA . VAL A 1 101 ? -4.500 21.519 -24.826 1.00 69.06 101 VAL A CA 1
ATOM 810 C C . VAL A 1 101 ? -3.384 20.460 -24.831 1.00 69.06 101 VAL A C 1
ATOM 812 O O . VAL A 1 101 ? -3.530 19.392 -25.426 1.00 69.06 101 VAL A O 1
ATOM 815 N N . GLU A 1 102 ? -2.265 20.727 -24.153 1.00 85.38 102 GLU A N 1
ATOM 816 C CA . GLU A 1 102 ? -1.089 19.857 -24.170 1.00 85.38 102 GLU A CA 1
ATOM 817 C C . GLU A 1 102 ? -1.145 18.773 -23.090 1.00 85.38 102 GLU A C 1
ATOM 819 O O . GLU A 1 102 ? -1.516 19.021 -21.938 1.00 85.38 102 GLU A O 1
ATOM 824 N N . ARG A 1 103 ? -0.737 17.557 -23.474 1.00 89.88 103 ARG A N 1
ATOM 825 C CA . ARG A 1 103 ? -0.641 16.402 -22.575 1.00 89.88 103 ARG A CA 1
ATOM 826 C C . ARG A 1 103 ? 0.641 16.509 -21.739 1.00 89.88 103 ARG A C 1
ATOM 828 O O . ARG A 1 103 ? 1.719 16.613 -22.324 1.00 89.88 103 ARG A O 1
ATOM 835 N N . PRO A 1 104 ? 0.571 16.429 -20.400 1.00 92.50 104 PRO A N 1
ATOM 836 C CA . PRO A 1 104 ? 1.758 16.471 -19.558 1.00 92.50 104 PRO A CA 1
ATOM 837 C C . PRO A 1 104 ? 2.598 15.206 -19.748 1.00 92.50 104 PRO A C 1
ATOM 839 O O . PRO A 1 104 ? 2.057 14.109 -19.891 1.00 92.50 104 PRO A O 1
ATOM 842 N N . VAL A 1 105 ? 3.921 15.355 -19.706 1.00 96.44 105 VAL A N 1
ATOM 843 C CA . VAL A 1 105 ? 4.867 14.238 -19.808 1.00 96.44 105 VAL A CA 1
ATOM 844 C C . VAL A 1 105 ? 5.440 13.921 -18.429 1.00 96.44 105 VAL A C 1
ATOM 846 O O . VAL A 1 105 ? 5.921 14.811 -17.730 1.00 96.44 105 VAL A O 1
ATOM 849 N N . VAL A 1 106 ? 5.399 12.648 -18.047 1.00 97.38 106 VAL A N 1
ATOM 850 C CA . VAL A 1 106 ? 6.026 12.096 -16.843 1.00 97.38 106 VAL A CA 1
ATOM 851 C C . VAL A 1 106 ? 7.173 11.194 -17.288 1.00 97.38 106 VAL A C 1
ATOM 853 O O . VAL A 1 106 ? 6.961 10.258 -18.056 1.00 97.38 10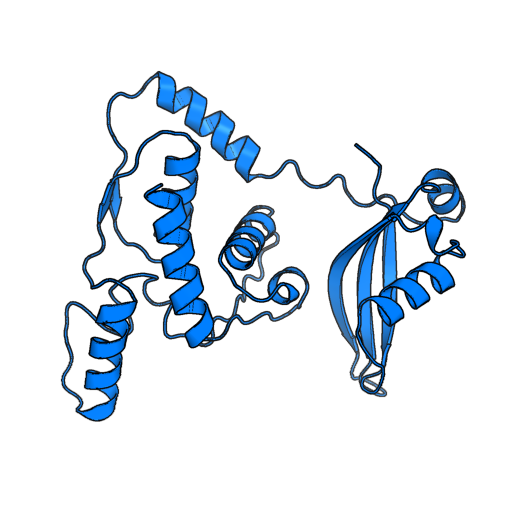6 VAL A O 1
ATOM 856 N N . ILE A 1 107 ? 8.387 11.486 -16.824 1.00 98.00 107 ILE A N 1
ATOM 857 C CA . ILE A 1 107 ? 9.587 10.700 -17.134 1.00 98.00 107 ILE A CA 1
ATOM 858 C C . ILE A 1 107 ? 9.922 9.838 -15.915 1.00 98.00 107 ILE A C 1
ATOM 860 O O . ILE A 1 107 ? 10.146 10.363 -14.823 1.00 98.00 107 ILE A O 1
ATOM 864 N N . GLY A 1 108 ? 9.961 8.528 -16.125 1.00 97.00 108 GLY A N 1
ATOM 865 C CA . GLY A 1 108 ? 10.119 7.496 -15.112 1.00 97.00 108 GLY A CA 1
ATOM 866 C C . GLY A 1 108 ? 8.781 7.019 -14.548 1.00 97.00 108 GLY A C 1
ATOM 867 O O . GLY A 1 108 ? 7.889 7.815 -14.248 1.00 97.00 108 GLY A O 1
ATOM 868 N N . PHE A 1 109 ? 8.668 5.710 -14.338 1.00 97.00 109 PHE A N 1
ATOM 869 C CA . PHE A 1 109 ? 7.502 5.059 -13.742 1.00 97.00 109 PHE A CA 1
ATOM 870 C C . PHE A 1 109 ? 7.840 4.342 -12.428 1.00 97.00 109 PHE A C 1
ATOM 872 O O . PHE A 1 109 ? 7.306 3.285 -12.106 1.00 97.00 109 PHE A O 1
ATOM 879 N N . GLY A 1 110 ? 8.722 4.956 -11.633 1.00 95.69 110 GLY A N 1
ATOM 880 C CA . GLY A 1 110 ? 8.884 4.651 -10.208 1.00 95.69 110 GLY A CA 1
ATOM 881 C C . GLY A 1 110 ? 7.743 5.218 -9.348 1.00 95.69 110 GLY A C 1
ATOM 882 O O . GLY A 1 110 ? 6.818 5.829 -9.884 1.00 95.69 110 GLY A O 1
ATOM 883 N N . PRO A 1 111 ? 7.804 5.118 -8.005 1.00 93.75 111 PRO A N 1
ATOM 884 C CA . PRO A 1 111 ? 6.706 5.538 -7.128 1.00 93.75 111 PRO A CA 1
ATOM 885 C C . PRO A 1 111 ? 6.248 6.987 -7.352 1.00 93.75 111 PRO A C 1
ATOM 887 O O . PRO A 1 111 ? 5.054 7.259 -7.441 1.00 93.75 111 PRO A O 1
ATOM 890 N N . SER A 1 112 ? 7.181 7.930 -7.505 1.00 93.81 112 SER A N 1
ATOM 891 C CA . SER A 1 112 ? 6.845 9.331 -7.793 1.00 93.81 112 SER A CA 1
ATOM 892 C C . SER A 1 112 ? 6.139 9.499 -9.141 1.00 93.81 112 SER A C 1
ATOM 894 O O . SER A 1 112 ? 5.145 10.221 -9.216 1.00 93.81 112 SER A O 1
ATOM 896 N N . GLY A 1 113 ? 6.628 8.827 -10.185 1.00 96.62 113 GLY A N 1
ATOM 897 C CA . GLY A 1 113 ? 6.050 8.853 -11.528 1.00 96.62 113 GLY A CA 1
ATOM 898 C C . GLY A 1 113 ? 4.659 8.229 -11.572 1.00 96.62 113 GLY A C 1
ATOM 899 O O . GLY A 1 113 ? 3.743 8.830 -12.125 1.00 96.62 113 GLY A O 1
ATOM 900 N N . ILE A 1 114 ? 4.478 7.090 -10.898 1.00 96.00 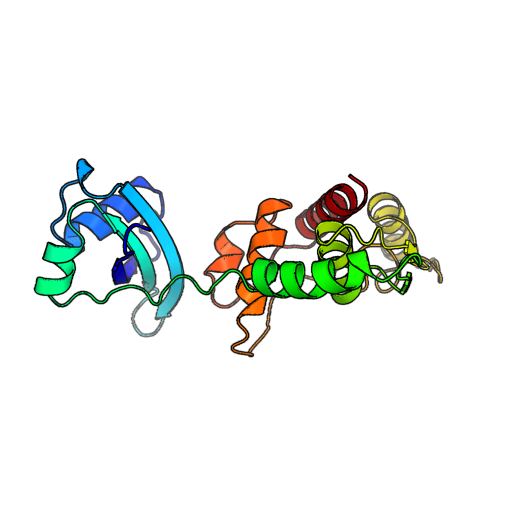114 ILE A N 1
ATOM 901 C CA . ILE A 1 114 ? 3.192 6.400 -10.746 1.00 96.00 114 ILE A CA 1
ATOM 902 C C . ILE A 1 114 ? 2.143 7.341 -10.151 1.00 96.00 114 ILE A C 1
ATOM 904 O O . ILE A 1 114 ? 1.099 7.566 -10.760 1.00 96.00 114 ILE A O 1
ATOM 908 N N . PHE A 1 115 ? 2.420 7.939 -8.987 1.00 94.06 115 PHE A N 1
ATOM 909 C CA . PHE A 1 115 ? 1.438 8.804 -8.328 1.00 94.06 115 PHE A CA 1
ATOM 910 C C . PHE A 1 115 ? 1.243 10.143 -9.046 1.00 94.06 115 PHE A C 1
ATOM 912 O O . PHE A 1 115 ? 0.135 10.674 -9.038 1.00 94.06 115 PHE A O 1
ATOM 919 N N . ALA A 1 116 ? 2.267 10.681 -9.716 1.00 94.00 116 ALA A N 1
ATOM 920 C CA . ALA A 1 116 ? 2.095 11.849 -10.577 1.00 94.00 116 ALA A CA 1
ATOM 921 C C . ALA A 1 116 ? 1.170 11.534 -11.764 1.00 94.00 116 ALA A C 1
ATOM 923 O O . ALA A 1 116 ? 0.202 12.257 -12.000 1.00 94.00 116 ALA A O 1
ATOM 924 N N . ALA A 1 117 ? 1.429 10.437 -12.479 1.00 95.50 117 ALA A N 1
ATOM 925 C CA . ALA A 1 117 ? 0.634 10.003 -13.620 1.00 95.50 117 ALA A CA 1
ATOM 926 C C . ALA A 1 117 ? -0.810 9.671 -13.217 1.00 95.50 117 ALA A C 1
ATOM 928 O O . ALA A 1 117 ? -1.736 10.113 -13.892 1.00 95.50 117 ALA A O 1
ATOM 929 N N . LEU A 1 118 ? -1.016 8.990 -12.086 1.00 93.62 118 LEU A N 1
ATOM 930 C CA . LEU A 1 118 ? -2.348 8.693 -11.555 1.00 93.62 118 LEU A CA 1
ATOM 931 C C . LEU A 1 118 ? -3.159 9.966 -11.292 1.00 93.62 118 LEU A C 1
ATOM 933 O O . LEU A 1 118 ? -4.296 10.072 -11.750 1.00 93.62 118 LEU A O 1
ATOM 937 N N . GLN A 1 119 ? -2.568 10.963 -10.627 1.00 90.69 119 GLN A N 1
ATOM 938 C CA . GLN A 1 119 ? -3.262 12.225 -10.354 1.00 90.69 119 GLN A CA 1
ATOM 939 C C . GLN A 1 119 ? -3.582 13.010 -11.629 1.00 90.69 119 GLN A C 1
ATOM 941 O O . GLN A 1 119 ? -4.667 13.578 -11.752 1.00 90.69 119 GLN A O 1
ATOM 946 N N . LEU A 1 120 ? -2.658 13.036 -12.592 1.00 90.62 120 LEU A N 1
ATOM 947 C CA . LEU A 1 120 ? -2.878 13.692 -13.881 1.00 90.62 120 LEU A CA 1
ATOM 948 C C . LEU A 1 120 ? -3.972 12.981 -14.693 1.00 90.62 120 LEU A C 1
ATOM 950 O O . LEU A 1 120 ? -4.818 13.646 -15.289 1.00 90.62 120 LEU A O 1
ATOM 954 N N . ALA A 1 121 ? -3.984 11.645 -14.695 1.00 90.69 121 ALA A N 1
ATOM 955 C CA . ALA A 1 121 ? -5.003 10.845 -15.368 1.00 90.69 121 ALA A CA 1
ATOM 956 C C . ALA A 1 121 ? -6.394 11.074 -14.756 1.00 90.69 121 ALA A C 1
ATOM 958 O O . ALA A 1 121 ? -7.332 11.382 -15.490 1.00 90.69 121 ALA A O 1
ATOM 959 N N . ARG A 1 122 ? -6.511 11.051 -13.420 1.00 87.94 122 ARG A N 1
ATOM 960 C CA . ARG A 1 122 ? -7.765 11.351 -12.699 1.00 87.94 122 ARG A CA 1
ATOM 961 C C . ARG A 1 122 ? -8.286 12.764 -12.944 1.00 87.94 122 ARG A C 1
ATOM 963 O O . ARG A 1 122 ? -9.492 12.972 -12.980 1.00 87.94 122 ARG A O 1
ATOM 970 N N . ALA A 1 123 ? -7.388 13.724 -13.155 1.00 85.88 123 ALA A N 1
ATOM 971 C CA . ALA A 1 123 ? -7.736 15.087 -13.548 1.00 85.88 123 ALA A CA 1
ATOM 972 C C . ALA A 1 123 ? -8.036 15.246 -15.055 1.00 85.88 123 ALA A C 1
ATOM 974 O O . ALA A 1 123 ? -8.139 16.367 -15.547 1.00 85.88 123 ALA A O 1
ATOM 975 N N . GLY A 1 124 ? -8.116 14.151 -15.820 1.00 85.12 124 GLY A N 1
ATOM 976 C CA . GLY A 1 124 ? -8.451 14.172 -17.245 1.00 85.12 124 GLY A CA 1
ATOM 977 C C . GLY A 1 124 ? -7.354 14.722 -18.164 1.00 85.12 124 GLY A C 1
ATOM 978 O O . GLY A 1 124 ? -7.604 14.917 -19.352 1.00 85.12 124 GLY A O 1
ATOM 979 N N . LEU A 1 125 ? -6.135 14.943 -17.656 1.00 87.94 125 LEU A N 1
ATOM 980 C CA . LEU A 1 125 ? -5.031 15.561 -18.405 1.00 87.94 125 LEU A CA 1
ATOM 981 C C . LEU A 1 125 ? -4.340 14.606 -19.389 1.00 87.94 125 LEU A C 1
ATOM 983 O O . LEU A 1 125 ? -3.513 15.046 -20.184 1.00 87.94 125 LEU A O 1
ATOM 987 N N . LYS A 1 126 ? -4.674 13.309 -19.360 1.00 91.00 126 LYS A N 1
ATOM 988 C CA . LYS A 1 126 ? -4.152 12.279 -20.280 1.00 91.00 126 LYS A CA 1
ATOM 989 C C . LYS A 1 126 ? -2.613 12.285 -20.353 1.00 91.00 126 LYS A C 1
ATOM 991 O O . LYS A 1 126 ? -2.062 12.505 -21.438 1.00 91.00 126 LYS A O 1
ATOM 996 N N . PRO A 1 127 ? -1.903 12.067 -19.231 1.00 94.12 127 PRO A N 1
ATOM 997 C CA . PRO A 1 127 ? -0.446 12.117 -19.214 1.00 94.12 127 PRO A CA 1
ATOM 998 C C . PRO A 1 127 ? 0.182 11.146 -20.225 1.00 94.12 127 PRO A C 1
ATOM 1000 O O . PRO A 1 127 ? -0.395 10.118 -20.583 1.00 94.12 127 PRO A O 1
ATOM 1003 N N . ILE A 1 128 ? 1.374 11.491 -20.700 1.00 96.00 128 ILE A N 1
ATOM 1004 C CA . ILE A 1 128 ? 2.274 10.588 -21.417 1.00 96.00 128 ILE A CA 1
ATOM 1005 C C . ILE A 1 128 ? 3.335 10.160 -20.412 1.00 96.00 128 ILE A C 1
ATOM 1007 O O . ILE A 1 128 ? 4.020 11.009 -19.849 1.00 96.00 128 ILE A O 1
ATOM 1011 N N . VAL A 1 129 ? 3.463 8.861 -20.178 1.00 97.25 129 VAL A N 1
ATOM 1012 C CA . VAL A 1 129 ? 4.474 8.305 -19.278 1.00 97.25 129 VAL A CA 1
ATOM 1013 C C . VAL A 1 129 ? 5.556 7.646 -20.120 1.00 97.25 129 VAL A C 1
ATOM 1015 O O . VAL A 1 129 ? 5.239 6.841 -20.993 1.00 97.25 129 VAL A O 1
ATOM 1018 N N . LEU A 1 130 ? 6.815 7.991 -19.862 1.00 97.56 130 LEU A N 1
ATOM 1019 C CA . LEU A 1 130 ? 7.982 7.393 -20.504 1.00 97.56 130 LEU A CA 1
ATOM 1020 C C . LEU A 1 130 ? 8.841 6.717 -19.436 1.00 97.56 130 LEU A C 1
ATOM 1022 O O . LEU A 1 130 ? 9.377 7.402 -18.570 1.00 97.56 130 LEU A O 1
ATOM 1026 N N . GLU A 1 131 ? 8.973 5.397 -19.498 1.00 97.12 131 GLU A N 1
ATOM 1027 C CA . GLU A 1 131 ? 9.893 4.605 -18.673 1.00 97.12 131 GLU A CA 1
ATOM 1028 C C . GLU A 1 131 ? 10.980 4.026 -19.580 1.00 97.12 131 GLU A C 1
ATOM 1030 O O . GLU A 1 131 ? 10.690 3.657 -20.717 1.00 97.12 131 GLU A O 1
ATOM 1035 N N . MET A 1 132 ? 12.231 4.023 -19.109 1.00 95.94 132 MET A N 1
ATOM 1036 C CA . MET A 1 132 ? 13.353 3.541 -19.915 1.00 95.94 132 MET A CA 1
ATOM 1037 C C . MET A 1 132 ? 13.446 2.015 -19.929 1.00 95.94 132 MET A C 1
ATOM 1039 O O . MET A 1 132 ? 13.862 1.457 -20.938 1.00 95.94 132 MET A O 1
ATOM 1043 N N . GLY A 1 133 ? 13.077 1.362 -18.823 1.00 96.44 133 GLY A N 1
ATOM 1044 C CA . GLY A 1 133 ? 13.100 -0.092 -18.724 1.00 96.44 133 GLY A CA 1
ATOM 1045 C C . GLY A 1 133 ? 11.782 -0.754 -19.111 1.00 96.44 133 GLY A C 1
ATOM 1046 O O . GLY A 1 133 ? 10.839 -0.116 -19.577 1.00 96.44 133 GLY A O 1
ATOM 1047 N N . GLU A 1 134 ? 11.732 -2.064 -18.904 1.00 97.44 134 GLU A N 1
ATOM 1048 C CA . GLU A 1 134 ? 10.615 -2.914 -19.319 1.00 97.44 134 GLU A CA 1
ATOM 1049 C C . GLU A 1 134 ? 9.397 -2.798 -18.388 1.00 97.44 134 GLU A C 1
ATOM 1051 O O . GLU A 1 134 ? 9.492 -2.293 -17.260 1.00 97.44 134 GLU A O 1
ATOM 1056 N N . ASP A 1 135 ? 8.248 -3.296 -18.861 1.00 96.44 135 ASP A N 1
ATOM 1057 C CA . ASP A 1 135 ? 7.105 -3.585 -17.994 1.00 96.44 135 ASP A CA 1
ATOM 1058 C C . ASP A 1 135 ? 7.483 -4.609 -16.914 1.00 96.44 135 ASP A C 1
ATOM 1060 O O . ASP A 1 135 ? 8.467 -5.336 -17.041 1.00 96.44 135 ASP A O 1
ATOM 1064 N N . VAL A 1 136 ? 6.723 -4.652 -15.822 1.00 95.12 136 VAL A N 1
ATOM 1065 C CA . VAL A 1 136 ? 7.109 -5.402 -14.626 1.00 95.12 136 VAL A CA 1
ATOM 1066 C C . VAL A 1 136 ? 7.208 -6.910 -14.860 1.00 95.12 136 VAL A C 1
ATOM 1068 O O . VAL A 1 136 ? 8.026 -7.550 -14.202 1.00 95.12 136 VAL A O 1
ATOM 1071 N N . ASP A 1 137 ? 6.431 -7.464 -15.799 1.00 94.25 137 ASP A N 1
ATOM 1072 C CA . ASP A 1 137 ? 6.459 -8.895 -16.109 1.00 94.25 137 ASP A CA 1
ATOM 1073 C C . ASP A 1 137 ? 7.766 -9.233 -16.853 1.00 94.25 137 ASP A C 1
ATOM 1075 O O . ASP A 1 137 ? 8.531 -10.081 -16.403 1.00 94.25 137 ASP A O 1
ATOM 1079 N N . ALA A 1 138 ? 8.090 -8.507 -17.930 1.00 96.44 138 ALA A N 1
ATOM 1080 C CA . ALA A 1 138 ? 9.347 -8.703 -18.667 1.00 96.44 138 ALA A CA 1
ATOM 1081 C C . ALA A 1 138 ? 10.590 -8.337 -17.828 1.00 96.44 138 ALA A C 1
ATOM 1083 O O . ALA A 1 138 ? 11.612 -9.027 -17.849 1.00 96.44 138 ALA A O 1
ATOM 1084 N N . ARG A 1 139 ? 10.486 -7.284 -17.010 1.00 96.00 139 ARG A N 1
ATOM 1085 C CA . ARG A 1 139 ? 11.534 -6.866 -16.073 1.00 96.00 139 ARG A CA 1
ATOM 1086 C C . ARG A 1 139 ? 11.834 -7.943 -15.034 1.00 96.00 139 ARG A C 1
ATOM 1088 O O . ARG A 1 139 ? 12.992 -8.082 -14.635 1.00 96.00 139 ARG A O 1
ATOM 1095 N N . TYR A 1 140 ? 10.823 -8.688 -14.581 1.00 94.75 140 TYR A N 1
ATOM 1096 C CA . TYR A 1 140 ? 11.011 -9.807 -13.658 1.00 94.75 140 TYR A CA 1
ATOM 1097 C C . TYR A 1 140 ? 11.947 -10.857 -14.262 1.00 94.75 140 TYR A C 1
ATOM 1099 O O . TYR A 1 140 ? 12.932 -11.226 -13.621 1.00 94.75 140 TYR A O 1
ATOM 1107 N N . ASP A 1 141 ? 11.715 -11.249 -15.516 1.00 95.62 141 ASP A N 1
ATOM 1108 C CA . ASP A 1 141 ? 12.555 -12.216 -16.233 1.00 95.62 141 ASP A CA 1
ATOM 1109 C C . ASP A 1 141 ? 13.993 -11.699 -16.431 1.00 95.62 141 ASP A C 1
ATOM 1111 O O . ASP A 1 141 ? 14.963 -12.438 -16.217 1.00 95.62 141 ASP A O 1
ATOM 1115 N N . SER A 1 142 ? 14.156 -10.413 -16.772 1.00 96.44 142 SER A N 1
ATOM 1116 C CA . SER A 1 142 ? 15.467 -9.750 -16.875 1.00 96.44 142 SER A CA 1
ATOM 1117 C C . SER A 1 142 ? 16.239 -9.785 -15.544 1.00 96.44 142 SER A C 1
ATOM 1119 O O . SER A 1 142 ? 17.427 -10.121 -15.508 1.00 96.44 142 SER A O 1
ATOM 1121 N N . VAL A 1 143 ? 15.571 -9.483 -14.425 1.00 95.25 143 VAL A N 1
ATOM 1122 C CA . VAL A 1 143 ? 16.177 -9.516 -13.082 1.00 95.25 143 VAL A CA 1
ATOM 1123 C C . VAL A 1 143 ? 16.501 -10.946 -12.648 1.00 95.25 143 VAL A C 1
ATOM 1125 O O . VAL A 1 143 ? 17.579 -11.192 -12.099 1.00 95.25 143 VAL A O 1
ATOM 1128 N N . GLU A 1 144 ? 15.614 -11.903 -12.921 1.00 95.38 144 GLU A N 1
ATOM 1129 C CA . GLU A 1 144 ? 15.830 -13.307 -12.581 1.00 95.38 144 GLU A CA 1
ATOM 1130 C C . GLU A 1 144 ? 17.015 -13.899 -13.362 1.00 95.38 144 GLU A C 1
ATOM 1132 O O . GLU A 1 144 ? 17.860 -14.598 -12.792 1.00 95.38 144 GLU A O 1
ATOM 1137 N N . THR A 1 145 ? 17.129 -13.558 -14.648 1.00 97.38 145 THR A N 1
ATOM 1138 C CA . THR A 1 145 ? 18.263 -13.939 -15.498 1.00 97.38 145 THR A CA 1
ATOM 1139 C C . THR A 1 145 ? 19.568 -13.404 -14.922 1.00 97.38 145 THR A C 1
ATOM 1141 O O . THR A 1 145 ? 20.514 -14.177 -14.744 1.00 97.38 145 THR A O 1
ATOM 1144 N N . PHE A 1 146 ? 19.611 -12.122 -14.543 1.00 97.06 146 PHE A N 1
ATOM 1145 C CA . PHE A 1 146 ? 20.784 -11.525 -13.905 1.00 97.06 146 PHE A CA 1
ATOM 1146 C C . PHE A 1 146 ? 21.165 -12.244 -12.603 1.00 97.06 146 PHE A C 1
ATOM 1148 O O . PHE A 1 146 ? 22.336 -12.568 -12.405 1.00 97.06 146 PHE A O 1
ATOM 1155 N N . TRP A 1 147 ? 20.203 -12.559 -11.729 1.00 95.81 147 TRP A N 1
ATOM 1156 C CA . TRP A 1 147 ? 20.484 -13.280 -10.481 1.00 95.81 147 TRP A CA 1
ATOM 1157 C C . TRP A 1 147 ? 21.004 -14.705 -10.698 1.00 95.81 147 TRP A C 1
ATOM 1159 O O . TRP A 1 147 ? 21.830 -15.171 -9.912 1.00 95.81 147 TRP A O 1
ATOM 1169 N N . LYS A 1 148 ? 20.548 -15.397 -11.749 1.00 97.62 148 LYS A N 1
ATOM 1170 C CA . LYS A 1 148 ? 20.977 -16.769 -12.067 1.00 97.62 148 LYS A CA 1
ATOM 1171 C C . LYS A 1 148 ? 22.317 -16.829 -12.803 1.00 97.62 148 LYS A C 1
ATOM 1173 O O . LYS A 1 148 ? 23.079 -17.769 -12.589 1.00 97.62 148 LYS A O 1
ATOM 1178 N N . THR A 1 149 ? 22.587 -15.873 -13.691 1.00 97.88 149 THR A N 1
ATOM 1179 C CA . THR A 1 149 ? 23.681 -15.966 -14.682 1.00 97.88 149 THR A CA 1
ATOM 1180 C C . THR A 1 149 ? 24.767 -14.906 -14.497 1.00 97.88 149 THR A C 1
ATOM 1182 O O . THR A 1 149 ? 25.896 -15.106 -14.937 1.00 97.88 149 THR A O 1
ATOM 1185 N N . GLY A 1 150 ? 24.453 -13.786 -13.840 1.00 97.06 150 GLY A N 1
ATOM 1186 C CA . GLY A 1 150 ? 25.306 -12.599 -13.774 1.00 97.06 150 GLY A CA 1
ATOM 1187 C C . GLY A 1 150 ? 25.249 -11.705 -15.020 1.00 97.06 150 GLY A C 1
ATOM 1188 O O . GLY A 1 150 ? 25.901 -10.660 -15.035 1.00 97.06 150 GLY A O 1
ATOM 1189 N N . GLU A 1 151 ? 24.478 -12.068 -16.049 1.00 96.88 151 GLU A N 1
ATOM 1190 C CA . GLU A 1 151 ? 24.304 -11.260 -17.259 1.00 96.88 151 GLU A CA 1
ATOM 1191 C C . GLU A 1 151 ? 23.363 -10.081 -16.981 1.00 96.88 151 GLU A C 1
ATOM 1193 O O . GLU A 1 151 ? 22.173 -10.253 -16.722 1.00 96.88 151 GLU A O 1
ATOM 1198 N N . LEU A 1 152 ? 23.910 -8.863 -16.981 1.00 97.25 152 LEU A N 1
ATOM 1199 C CA . LEU A 1 152 ? 23.158 -7.643 -16.693 1.00 97.25 152 LEU A CA 1
ATOM 1200 C C . LEU A 1 152 ? 22.555 -7.059 -17.972 1.00 97.25 152 LEU A C 1
ATOM 1202 O O . LEU A 1 152 ? 23.291 -6.684 -18.885 1.00 97.25 152 LEU A O 1
ATOM 1206 N N . ASN A 1 153 ? 21.239 -6.857 -17.976 1.00 96.88 153 ASN A N 1
ATOM 1207 C CA . ASN A 1 153 ? 20.585 -5.950 -18.911 1.00 96.88 153 ASN A CA 1
ATOM 1208 C C . ASN A 1 153 ? 20.693 -4.498 -18.371 1.00 96.88 153 ASN A C 1
ATOM 1210 O O . ASN A 1 153 ? 20.136 -4.184 -17.312 1.00 96.88 153 ASN A O 1
ATOM 1214 N N . PRO A 1 154 ? 21.444 -3.596 -19.036 1.00 96.81 154 PRO A N 1
ATOM 1215 C CA . PRO A 1 154 ? 21.657 -2.235 -18.540 1.00 96.81 154 PRO A CA 1
ATOM 1216 C C . PRO A 1 154 ? 20.383 -1.381 -18.561 1.00 96.81 154 PRO A C 1
ATOM 1218 O O . PRO A 1 154 ? 20.271 -0.467 -17.743 1.00 96.81 154 PRO A O 1
ATOM 1221 N N . ASP A 1 155 ? 19.422 -1.709 -19.425 1.00 95.75 155 ASP A N 1
ATOM 1222 C CA . ASP A 1 155 ? 18.192 -0.937 -19.606 1.00 95.75 155 ASP A CA 1
ATOM 1223 C C . ASP A 1 155 ? 17.024 -1.484 -18.765 1.00 95.75 155 ASP A C 1
ATOM 1225 O O . ASP A 1 155 ? 16.094 -0.744 -18.458 1.00 95.75 155 ASP A O 1
ATOM 1229 N N . SER A 1 156 ? 17.092 -2.742 -18.311 1.00 96.38 156 SER A N 1
ATOM 1230 C CA . SER A 1 156 ? 16.063 -3.376 -17.473 1.00 96.38 156 SER A CA 1
ATOM 1231 C C . SER A 1 156 ? 16.689 -4.210 -16.361 1.00 96.38 156 SER A C 1
ATOM 1233 O O . SER A 1 156 ? 17.280 -5.262 -16.588 1.00 96.38 156 SER A O 1
ATOM 1235 N N . ASN A 1 157 ? 16.616 -3.711 -15.130 1.00 95.31 157 ASN A N 1
ATOM 1236 C CA . ASN A 1 157 ? 17.279 -4.326 -13.981 1.00 95.31 157 ASN A CA 1
ATOM 1237 C C . ASN A 1 157 ? 16.602 -3.914 -12.671 1.00 95.31 157 ASN A C 1
ATOM 1239 O O . ASN A 1 157 ? 15.556 -3.269 -12.659 1.00 95.31 157 ASN A O 1
ATOM 1243 N N . VAL A 1 158 ? 17.218 -4.250 -11.537 1.00 93.69 158 VAL A N 1
ATOM 1244 C CA . VAL A 1 158 ? 16.702 -3.934 -10.193 1.00 93.69 158 VAL A CA 1
ATOM 1245 C C . VAL A 1 158 ? 16.395 -2.437 -10.007 1.00 93.69 158 VAL A C 1
ATOM 1247 O O . VAL A 1 158 ? 15.511 -2.098 -9.223 1.00 93.69 158 VAL A O 1
ATOM 1250 N N . GLN A 1 159 ? 17.044 -1.540 -10.760 1.00 94.12 159 GLN A N 1
ATOM 1251 C CA . GLN A 1 159 ? 16.830 -0.092 -10.667 1.00 94.12 159 GLN A CA 1
ATOM 1252 C C . GLN A 1 159 ? 15.887 0.472 -11.737 1.00 94.12 159 GLN A C 1
ATOM 1254 O O . GLN A 1 159 ? 15.073 1.340 -11.413 1.00 94.12 159 GLN A O 1
ATOM 1259 N N . PHE A 1 160 ? 15.989 -0.005 -12.982 1.00 96.19 160 PHE A N 1
ATOM 1260 C CA . PHE A 1 160 ? 15.285 0.564 -14.141 1.00 96.19 160 PHE A CA 1
ATOM 1261 C C . PHE A 1 160 ? 14.160 -0.334 -14.658 1.00 96.19 160 PHE A C 1
ATOM 1263 O O . PHE A 1 160 ? 14.323 -1.554 -14.704 1.00 96.19 160 PHE A O 1
ATOM 1270 N N . GLY A 1 161 ? 13.039 0.286 -15.045 1.00 96.62 161 GLY A N 1
ATOM 1271 C CA . GLY A 1 161 ? 11.798 -0.361 -15.477 1.00 96.62 161 GLY A CA 1
ATOM 1272 C C . GLY A 1 161 ? 10.597 -0.067 -14.572 1.00 96.62 161 GLY A C 1
ATOM 1273 O O . GLY A 1 161 ? 10.672 0.729 -13.632 1.00 96.62 161 GLY A O 1
ATOM 1274 N N . GLU A 1 162 ? 9.462 -0.700 -14.866 1.00 96.69 162 GLU A N 1
ATOM 1275 C CA . GLU A 1 162 ? 8.166 -0.419 -14.235 1.00 96.69 162 GLU A CA 1
ATOM 1276 C C . GLU A 1 162 ? 8.211 -0.551 -12.699 1.00 96.69 162 GLU A C 1
ATOM 1278 O O . GLU A 1 162 ? 8.699 -1.540 -12.143 1.00 96.69 162 GLU A O 1
ATOM 1283 N N . GLY A 1 163 ? 7.734 0.476 -11.989 1.00 94.75 163 GLY A N 1
ATOM 1284 C CA . GLY A 1 163 ? 7.803 0.593 -10.527 1.00 94.75 163 GLY A CA 1
ATOM 1285 C C . GLY A 1 163 ? 9.167 1.038 -9.976 1.00 94.75 163 GLY A C 1
ATOM 1286 O O . GLY A 1 163 ? 9.292 1.331 -8.781 1.00 94.75 163 GLY A O 1
ATOM 1287 N N . GLY A 1 164 ? 10.178 1.195 -10.838 1.00 95.12 164 GLY A N 1
ATOM 1288 C CA . GLY A 1 164 ? 11.508 1.707 -10.504 1.00 95.12 164 GLY A CA 1
ATOM 1289 C C . GLY A 1 164 ? 12.239 0.863 -9.455 1.00 95.12 164 GLY A C 1
ATOM 1290 O O . GLY A 1 164 ? 11.997 -0.335 -9.308 1.00 95.12 164 GLY A O 1
ATOM 1291 N N . ALA A 1 165 ? 13.125 1.489 -8.680 1.00 91.56 165 ALA A N 1
ATOM 1292 C CA . ALA A 1 165 ? 13.924 0.810 -7.652 1.00 91.56 165 ALA A CA 1
ATOM 1293 C C . ALA A 1 165 ? 13.099 0.206 -6.492 1.00 91.56 165 ALA A C 1
ATOM 1295 O O . ALA A 1 165 ? 13.621 -0.567 -5.691 1.00 91.56 165 ALA A O 1
ATOM 1296 N N . GLY A 1 166 ? 11.821 0.583 -6.363 1.00 88.62 166 GLY A N 1
ATOM 1297 C CA . GLY A 1 166 ? 10.953 0.086 -5.297 1.00 88.62 166 GLY A CA 1
ATOM 1298 C C . GLY A 1 166 ? 10.482 -1.350 -5.521 1.00 88.62 166 GLY A C 1
ATOM 1299 O O . GLY A 1 166 ? 10.324 -2.072 -4.541 1.00 88.62 166 GLY A O 1
ATOM 1300 N N . THR A 1 167 ? 10.294 -1.763 -6.779 1.00 89.56 167 THR A N 1
ATOM 1301 C CA . THR A 1 167 ? 9.616 -3.014 -7.165 1.00 89.56 167 THR A CA 1
ATOM 1302 C C . THR A 1 167 ? 10.276 -4.263 -6.591 1.00 89.56 167 THR A C 1
ATOM 1304 O O . THR A 1 167 ? 9.604 -5.081 -5.980 1.00 89.56 167 THR A O 1
ATOM 1307 N N . PHE A 1 168 ? 11.603 -4.372 -6.704 1.00 88.44 168 PHE A N 1
ATOM 1308 C CA . PHE A 1 168 ? 12.384 -5.526 -6.234 1.00 88.44 168 PHE A CA 1
ATOM 1309 C C . PHE A 1 168 ? 12.967 -5.309 -4.833 1.00 88.44 168 PHE A C 1
ATOM 1311 O O . PHE A 1 168 ? 14.081 -5.735 -4.526 1.00 88.44 168 PHE A O 1
ATOM 1318 N N . SER A 1 169 ? 12.230 -4.597 -3.983 1.00 84.44 169 SER A N 1
ATOM 1319 C CA . SER A 1 169 ? 12.600 -4.355 -2.591 1.00 84.44 169 SER A CA 1
ATOM 1320 C C . SER A 1 169 ? 11.646 -5.076 -1.642 1.00 84.44 169 SER A C 1
ATOM 1322 O O . SER A 1 169 ? 10.538 -5.439 -2.013 1.00 84.44 169 SER A O 1
ATOM 1324 N N . ASP A 1 170 ? 12.022 -5.161 -0.365 1.00 78.25 170 ASP A N 1
ATOM 1325 C CA . ASP A 1 170 ? 11.158 -5.641 0.729 1.00 78.25 170 ASP A CA 1
ATOM 1326 C C . ASP A 1 170 ? 9.879 -4.776 0.920 1.00 78.25 170 ASP A C 1
ATOM 1328 O O . ASP A 1 170 ? 9.104 -4.967 1.850 1.00 78.25 170 ASP A O 1
ATOM 1332 N N . GLY A 1 171 ? 9.657 -3.751 0.083 1.00 78.12 171 GLY A N 1
ATOM 1333 C CA . GLY A 1 171 ? 8.424 -2.964 0.063 1.00 78.12 171 GLY A CA 1
ATOM 1334 C C . GLY A 1 171 ? 8.167 -2.200 1.360 1.00 78.12 171 GLY A C 1
ATOM 1335 O O . GLY A 1 171 ? 7.019 -1.913 1.690 1.00 78.12 171 GLY A O 1
ATOM 1336 N N . LYS A 1 172 ? 9.219 -1.904 2.135 1.00 85.31 172 LYS A N 1
ATOM 1337 C CA . LYS A 1 172 ? 9.109 -1.240 3.440 1.00 85.31 172 LYS A CA 1
ATOM 1338 C C . LYS A 1 172 ? 8.664 0.209 3.268 1.00 85.31 172 LYS A C 1
ATOM 1340 O O . LYS A 1 172 ? 9.419 1.041 2.760 1.00 85.31 172 LYS A O 1
ATOM 1345 N N . LEU A 1 173 ? 7.491 0.551 3.792 1.00 83.56 173 LEU A N 1
ATOM 1346 C CA . LEU A 1 173 ? 6.949 1.910 3.707 1.00 83.56 173 LEU A CA 1
ATOM 1347 C C . LEU A 1 173 ? 7.365 2.666 4.973 1.00 83.56 173 LEU A C 1
ATOM 1349 O O . LEU A 1 173 ? 6.710 2.638 6.010 1.00 83.56 173 LEU A O 1
ATOM 1353 N N . THR A 1 174 ? 8.546 3.281 4.914 1.00 73.62 174 THR A N 1
ATOM 1354 C CA . THR A 1 174 ? 9.256 3.807 6.097 1.00 73.62 174 THR A CA 1
ATOM 1355 C C . THR A 1 174 ? 9.077 5.303 6.336 1.00 73.62 174 THR A C 1
ATOM 1357 O O . THR A 1 174 ? 9.799 5.873 7.158 1.00 73.62 174 THR A O 1
ATOM 1360 N N . THR A 1 175 ? 8.160 5.964 5.626 1.00 63.50 175 THR A N 1
ATOM 1361 C CA . THR A 1 175 ? 7.989 7.420 5.724 1.00 63.50 175 THR A CA 1
ATOM 1362 C C . THR A 1 175 ? 7.756 7.843 7.181 1.00 63.50 175 THR A C 1
ATOM 1364 O O . THR A 1 175 ? 6.758 7.500 7.806 1.00 63.50 175 THR A O 1
ATOM 1367 N N . ARG A 1 176 ? 8.723 8.587 7.740 1.00 55.50 176 ARG A N 1
ATOM 1368 C CA . ARG A 1 176 ? 8.698 9.127 9.116 1.00 55.50 176 ARG A CA 1
ATOM 1369 C C . ARG A 1 176 ? 8.050 10.514 9.185 1.00 55.50 176 ARG A C 1
ATOM 1371 O O . ARG A 1 176 ? 8.196 11.217 10.183 1.00 55.50 176 ARG A O 1
ATOM 1378 N N . ILE A 1 177 ? 7.402 10.935 8.101 1.00 65.44 177 ILE A N 1
ATOM 1379 C CA . ILE A 1 177 ? 6.852 12.277 7.926 1.00 65.44 177 ILE A CA 1
ATOM 1380 C C . ILE A 1 177 ? 5.351 12.222 8.205 1.00 65.44 177 ILE A C 1
ATOM 1382 O O . ILE A 1 177 ? 4.663 11.312 7.757 1.00 65.44 177 ILE A O 1
ATOM 1386 N N . LYS A 1 178 ? 4.834 13.210 8.940 1.00 71.06 178 LYS A N 1
ATOM 1387 C CA . LYS A 1 178 ? 3.389 13.417 9.086 1.00 71.06 178 LYS A CA 1
ATOM 1388 C C . LYS A 1 178 ? 2.877 14.172 7.863 1.00 71.06 178 LYS A C 1
ATOM 1390 O O . LYS A 1 178 ? 2.822 15.398 7.884 1.00 71.06 178 LYS A O 1
ATOM 1395 N N . ASP A 1 179 ? 2.561 13.440 6.802 1.00 79.00 179 ASP A N 1
ATOM 1396 C CA . ASP A 1 179 ? 2.011 13.999 5.568 1.00 79.00 179 ASP A CA 1
ATOM 1397 C C . ASP A 1 179 ? 0.655 13.367 5.249 1.00 79.00 179 ASP A C 1
ATOM 1399 O O . ASP A 1 179 ? 0.528 12.147 5.170 1.00 79.00 179 ASP A O 1
ATOM 1403 N N . GLN A 1 180 ? -0.352 14.209 5.030 1.00 76.50 180 GLN A N 1
ATOM 1404 C CA . GLN A 1 180 ? -1.720 13.797 4.702 1.00 76.50 180 GLN A CA 1
ATOM 1405 C C . GLN A 1 180 ? -1.829 12.991 3.392 1.00 76.50 180 GLN A C 1
ATOM 1407 O O . GLN A 1 180 ? -2.800 12.275 3.181 1.00 76.50 180 GLN A O 1
ATOM 1412 N N . ARG A 1 181 ? -0.838 13.081 2.493 1.00 80.62 181 ARG A N 1
ATOM 1413 C CA . ARG A 1 181 ? -0.792 12.317 1.231 1.00 80.62 181 ARG A CA 1
ATOM 1414 C C . ARG A 1 181 ? -0.430 10.854 1.425 1.00 80.62 181 ARG A C 1
ATOM 1416 O O . ARG A 1 181 ? -0.651 10.066 0.513 1.00 80.62 181 ARG A O 1
ATOM 1423 N N . ILE A 1 182 ? 0.109 10.487 2.585 1.00 83.44 182 ILE A N 1
ATOM 1424 C CA . ILE A 1 182 ? 0.471 9.098 2.876 1.00 83.44 182 ILE A CA 1
ATOM 1425 C C . ILE A 1 182 ? -0.781 8.223 2.883 1.00 83.44 182 ILE A C 1
ATOM 1427 O O . ILE A 1 182 ? -0.762 7.162 2.274 1.00 83.44 182 ILE A O 1
ATOM 1431 N N . GLU A 1 183 ? -1.879 8.687 3.483 1.00 80.62 183 GLU A N 1
ATOM 1432 C CA . GLU A 1 183 ? -3.147 7.945 3.506 1.00 80.62 183 GLU A CA 1
ATOM 1433 C C . GLU A 1 183 ? -3.663 7.664 2.091 1.00 80.62 183 GLU A C 1
ATOM 1435 O O . GLU A 1 183 ? -4.058 6.542 1.788 1.00 80.62 183 GLU A O 1
ATOM 1440 N N . PHE A 1 184 ? -3.573 8.655 1.198 1.00 85.31 184 PHE A N 1
ATOM 1441 C CA . PHE A 1 184 ? -3.904 8.487 -0.215 1.00 85.31 184 PHE A CA 1
ATOM 1442 C C . PHE A 1 184 ? -3.011 7.441 -0.898 1.00 85.31 184 PHE A C 1
ATOM 1444 O O . PHE A 1 184 ? -3.515 6.523 -1.536 1.00 85.31 184 PHE A O 1
ATOM 1451 N N . VAL A 1 185 ? -1.689 7.553 -0.737 1.00 89.31 185 VAL A N 1
ATOM 1452 C CA . VAL A 1 185 ? -0.719 6.627 -1.342 1.00 89.31 185 VAL A CA 1
ATOM 1453 C C . VAL A 1 185 ? -0.957 5.188 -0.879 1.00 89.31 185 VAL A C 1
ATOM 1455 O O . VAL A 1 185 ? -1.026 4.284 -1.709 1.00 89.31 185 VAL A O 1
ATOM 1458 N N . LEU A 1 186 ? -1.111 4.978 0.431 1.00 89.31 186 LEU A N 1
ATOM 1459 C CA . LEU A 1 186 ? -1.359 3.656 1.008 1.00 89.31 186 LEU A CA 1
ATOM 1460 C C . LEU A 1 186 ? -2.722 3.108 0.579 1.00 89.31 186 LEU A C 1
ATOM 1462 O O . LEU A 1 186 ? -2.813 1.945 0.195 1.00 89.31 186 LEU A O 1
ATOM 1466 N N . GLY A 1 187 ? -3.762 3.946 0.581 1.00 88.31 187 GLY A N 1
ATOM 1467 C CA . GLY A 1 187 ? -5.092 3.567 0.111 1.00 88.31 187 GLY A CA 1
ATOM 1468 C C . GLY A 1 187 ? -5.081 3.115 -1.349 1.00 88.31 187 GLY A C 1
ATOM 1469 O O . GLY A 1 187 ? -5.633 2.069 -1.673 1.00 88.31 187 GLY A O 1
ATOM 1470 N N . GLU A 1 188 ? -4.388 3.836 -2.231 1.00 91.19 188 GLU A N 1
ATOM 1471 C CA . GLU A 1 188 ? -4.274 3.446 -3.639 1.00 91.19 188 GLU A CA 1
ATOM 1472 C C . GLU A 1 188 ? -3.515 2.140 -3.853 1.00 91.19 188 GLU A C 1
ATOM 1474 O O . GLU A 1 188 ? -3.900 1.362 -4.730 1.00 91.19 188 GLU A O 1
ATOM 1479 N N . MET A 1 189 ? -2.477 1.884 -3.050 1.00 92.88 189 MET A N 1
ATOM 1480 C CA . MET A 1 189 ? -1.766 0.605 -3.056 1.00 92.88 189 MET A CA 1
ATOM 1481 C C . MET A 1 189 ? -2.691 -0.538 -2.628 1.00 92.88 189 MET A C 1
ATOM 1483 O O . MET A 1 189 ? -2.708 -1.570 -3.294 1.00 92.88 189 MET A O 1
ATOM 1487 N N . VAL A 1 190 ? -3.507 -0.350 -1.583 1.00 92.25 190 VAL A N 1
ATOM 1488 C CA . VAL A 1 190 ? -4.495 -1.354 -1.143 1.00 92.25 190 VAL A CA 1
ATOM 1489 C C . VAL A 1 190 ? -5.545 -1.613 -2.220 1.00 92.25 190 VAL A C 1
ATOM 1491 O O . VAL A 1 190 ? -5.788 -2.762 -2.574 1.00 92.25 190 VAL A O 1
ATOM 1494 N N . VAL A 1 191 ? -6.106 -0.564 -2.833 1.00 91.88 191 VAL A N 1
ATOM 1495 C CA . VAL A 1 191 ? -7.058 -0.717 -3.952 1.00 91.88 191 VAL A CA 1
ATOM 1496 C C . VAL A 1 191 ? -6.408 -1.431 -5.146 1.00 91.88 191 VAL A C 1
ATOM 1498 O O . VAL A 1 191 ? -7.096 -2.065 -5.939 1.00 91.88 191 VAL A O 1
ATOM 1501 N N . ALA A 1 192 ? -5.088 -1.323 -5.301 1.00 94.06 192 ALA A N 1
ATOM 1502 C CA . ALA A 1 192 ? -4.320 -2.019 -6.327 1.00 94.06 192 ALA A CA 1
ATOM 1503 C C . ALA A 1 192 ? -3.861 -3.437 -5.921 1.00 94.06 192 ALA A C 1
ATOM 1505 O O . ALA A 1 192 ? -3.172 -4.078 -6.709 1.00 94.06 192 ALA A O 1
ATOM 1506 N N . GLY A 1 193 ? -4.250 -3.943 -4.745 1.00 93.12 193 GLY A N 1
ATOM 1507 C CA . GLY A 1 193 ? -3.993 -5.322 -4.309 1.00 93.12 193 GLY A CA 1
ATOM 1508 C C . GLY A 1 193 ? -2.996 -5.477 -3.158 1.00 93.12 193 GLY A C 1
ATOM 1509 O O . GLY A 1 193 ? -2.679 -6.605 -2.789 1.00 93.12 193 GLY A O 1
ATOM 1510 N N . ALA A 1 194 ? -2.500 -4.385 -2.569 1.00 93.31 194 ALA A N 1
ATOM 1511 C CA . ALA A 1 194 ? -1.643 -4.475 -1.390 1.00 93.31 194 ALA A CA 1
ATOM 1512 C C . ALA A 1 194 ? -2.449 -4.880 -0.134 1.00 93.31 194 ALA A C 1
ATOM 1514 O O . ALA A 1 194 ? -3.639 -4.570 -0.043 1.00 93.31 194 ALA A O 1
ATOM 1515 N N . PRO A 1 195 ? -1.820 -5.515 0.873 1.00 91.56 195 PRO A N 1
ATOM 1516 C CA . PRO A 1 195 ? -2.509 -5.907 2.104 1.00 91.56 195 PRO A CA 1
ATOM 1517 C C . PRO A 1 195 ? -3.104 -4.707 2.858 1.00 91.56 195 PRO A C 1
ATOM 1519 O O . PRO A 1 195 ? -2.409 -3.720 3.078 1.00 91.56 195 PRO A O 1
ATOM 1522 N N . GLU A 1 196 ? -4.350 -4.797 3.339 1.00 88.56 196 GLU A N 1
ATOM 1523 C CA . GLU A 1 196 ? -5.011 -3.699 4.083 1.00 88.56 196 GLU A CA 1
ATOM 1524 C C . GLU A 1 196 ? -4.218 -3.245 5.319 1.00 88.56 196 GLU A C 1
ATOM 1526 O O . GLU A 1 196 ? -4.242 -2.075 5.712 1.00 88.56 196 GLU A O 1
ATOM 1531 N N . GLU A 1 197 ? -3.453 -4.166 5.905 1.00 87.38 197 GLU A N 1
ATOM 1532 C CA . GLU A 1 197 ? -2.610 -3.912 7.066 1.00 87.38 197 GLU A CA 1
ATOM 1533 C C . GLU A 1 197 ? -1.538 -2.841 6.857 1.00 87.38 197 GLU A C 1
ATOM 1535 O O . GLU A 1 197 ? -1.063 -2.265 7.842 1.00 87.38 197 GLU A O 1
ATOM 1540 N N . ILE A 1 198 ? -1.192 -2.503 5.608 1.00 88.94 198 ILE A N 1
ATOM 1541 C CA . ILE A 1 198 ? -0.214 -1.445 5.347 1.00 88.94 198 ILE A CA 1
ATOM 1542 C C . ILE A 1 198 ? -0.692 -0.061 5.796 1.00 88.94 198 ILE A C 1
ATOM 1544 O O . ILE A 1 198 ? 0.140 0.811 6.035 1.00 88.94 198 ILE A O 1
ATOM 1548 N N . ILE A 1 199 ? -2.010 0.141 5.920 1.00 85.19 199 ILE A N 1
ATOM 1549 C CA . ILE A 1 199 ? -2.611 1.421 6.317 1.00 85.19 199 ILE A CA 1
ATOM 1550 C C . ILE A 1 199 ? -2.374 1.700 7.805 1.00 85.19 199 ILE A C 1
ATOM 1552 O O . ILE A 1 199 ? -2.128 2.844 8.186 1.00 85.19 199 ILE A O 1
ATOM 1556 N N . TYR A 1 200 ? -2.434 0.669 8.654 1.00 82.12 200 TYR A N 1
ATOM 1557 C CA . TYR A 1 200 ? -2.431 0.846 10.109 1.00 82.12 200 TYR A CA 1
ATOM 1558 C C . TYR A 1 200 ? -1.190 0.301 10.821 1.00 82.12 200 TYR A C 1
ATOM 1560 O O . TYR A 1 200 ? -0.936 0.690 11.970 1.00 82.12 200 TYR A O 1
ATOM 1568 N N . LYS A 1 201 ? -0.408 -0.590 10.194 1.00 83.69 201 LYS A N 1
ATOM 1569 C CA . LYS A 1 201 ? 0.842 -1.083 10.787 1.00 83.69 201 LYS A CA 1
ATOM 1570 C C . LYS A 1 201 ? 1.870 0.042 10.885 1.00 83.69 201 LYS A C 1
ATOM 1572 O O . LYS A 1 201 ? 2.051 0.839 9.976 1.00 83.69 201 LYS A O 1
ATOM 1577 N N . ASN A 1 202 ? 2.612 0.069 11.991 1.00 74.38 202 ASN A N 1
ATOM 1578 C CA . ASN A 1 202 ? 3.636 1.093 12.243 1.00 74.38 202 ASN A CA 1
ATOM 1579 C C . ASN A 1 202 ? 4.900 0.930 11.370 1.00 74.38 202 ASN A C 1
ATOM 1581 O O . ASN A 1 202 ? 5.650 1.881 11.161 1.00 74.38 202 ASN A O 1
ATOM 1585 N N . LYS A 1 203 ? 5.176 -0.290 10.898 1.00 80.19 203 LYS A N 1
ATOM 1586 C CA . LYS A 1 203 ? 6.277 -0.608 9.973 1.00 80.19 203 LYS A CA 1
ATOM 1587 C C . LYS A 1 203 ? 5.748 -1.531 8.874 1.00 80.19 203 LYS A C 1
ATOM 1589 O O . LYS A 1 203 ? 6.041 -2.727 8.895 1.00 80.19 203 LYS A O 1
ATOM 1594 N N . PRO A 1 204 ? 4.900 -1.007 7.984 1.00 83.69 204 PRO A N 1
ATOM 1595 C CA . PRO A 1 204 ? 4.244 -1.825 6.986 1.00 83.69 204 PRO A CA 1
ATOM 1596 C C . PRO A 1 204 ? 5.232 -2.218 5.884 1.00 83.69 204 PRO A C 1
ATOM 1598 O O . PRO A 1 204 ? 6.183 -1.491 5.573 1.00 83.69 204 PRO A O 1
ATOM 1601 N N . HIS A 1 205 ? 4.992 -3.387 5.307 1.00 87.31 205 HIS A N 1
ATOM 1602 C CA . HIS A 1 205 ? 5.699 -3.899 4.144 1.00 87.31 205 HIS A CA 1
ATOM 1603 C C . HIS A 1 205 ? 4.681 -4.586 3.234 1.00 87.31 205 HIS A C 1
ATOM 1605 O O . HIS A 1 205 ? 3.707 -5.150 3.727 1.00 87.31 205 HIS A O 1
ATOM 1611 N N . ILE A 1 206 ? 4.886 -4.485 1.923 1.00 86.75 206 ILE A N 1
ATOM 1612 C CA . ILE A 1 206 ? 4.025 -5.132 0.921 1.00 86.75 206 ILE A CA 1
ATOM 1613 C C . ILE A 1 206 ? 4.597 -6.503 0.539 1.00 86.75 206 ILE A C 1
ATOM 1615 O O . ILE A 1 206 ? 3.840 -7.442 0.339 1.00 86.75 206 ILE A O 1
ATOM 1619 N N . GLY A 1 207 ? 5.928 -6.631 0.499 1.00 83.94 207 GLY A N 1
ATOM 1620 C CA . GLY A 1 207 ? 6.615 -7.783 -0.086 1.00 83.94 207 GLY A CA 1
ATOM 1621 C C . GLY A 1 207 ? 6.783 -7.644 -1.604 1.00 83.94 207 GLY A C 1
ATOM 1622 O O . GLY A 1 207 ? 5.958 -7.025 -2.273 1.00 83.94 207 GLY A O 1
ATOM 1623 N N . THR A 1 208 ? 7.875 -8.196 -2.135 1.00 78.19 208 THR A N 1
ATOM 1624 C CA . THR A 1 208 ? 8.288 -8.030 -3.539 1.00 78.19 208 THR A CA 1
ATOM 1625 C C . THR A 1 208 ? 7.243 -8.538 -4.534 1.00 78.19 208 THR A C 1
ATOM 1627 O O . THR A 1 208 ? 6.856 -7.797 -5.432 1.00 78.19 208 THR A O 1
ATOM 1630 N N . ASP A 1 209 ? 6.744 -9.764 -4.351 1.00 81.31 209 ASP A N 1
ATOM 1631 C CA . ASP A 1 209 ? 5.835 -10.402 -5.318 1.00 81.31 209 ASP A CA 1
ATOM 1632 C C . ASP A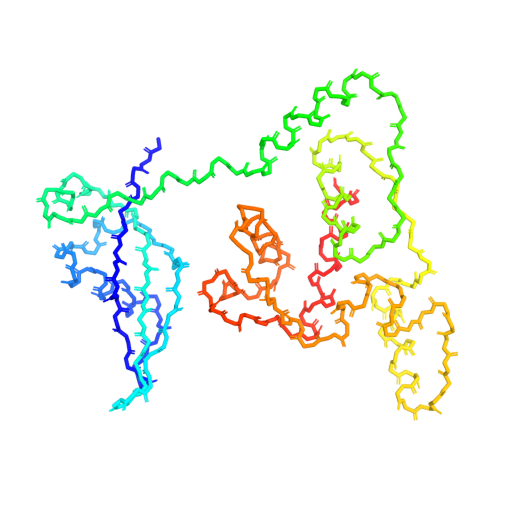 1 209 ? 4.517 -9.625 -5.452 1.00 81.31 209 ASP A C 1
ATOM 1634 O O . ASP A 1 209 ? 4.070 -9.318 -6.554 1.00 81.31 209 ASP A O 1
ATOM 1638 N N . LEU A 1 210 ? 3.949 -9.202 -4.318 1.00 88.50 210 LEU A N 1
ATOM 1639 C CA . LEU A 1 210 ? 2.739 -8.379 -4.289 1.00 88.50 210 LEU A CA 1
ATOM 1640 C C . LEU A 1 210 ? 2.974 -6.986 -4.881 1.00 88.50 210 LEU A C 1
ATOM 1642 O O . LEU A 1 210 ? 2.059 -6.391 -5.448 1.00 88.50 210 LEU A O 1
ATOM 1646 N N . LEU A 1 211 ? 4.186 -6.439 -4.758 1.00 90.38 211 LEU A N 1
ATOM 1647 C CA . LEU A 1 211 ? 4.485 -5.106 -5.263 1.00 90.38 211 LEU A CA 1
ATOM 1648 C C . LEU A 1 211 ? 4.503 -5.060 -6.796 1.00 90.38 211 LEU A C 1
ATOM 1650 O O . LEU A 1 211 ? 4.064 -4.058 -7.363 1.00 90.38 211 LEU A O 1
ATOM 1654 N N . CYS A 1 212 ? 4.942 -6.133 -7.461 1.00 91.19 212 CYS A N 1
ATOM 1655 C CA . CYS A 1 212 ? 4.855 -6.257 -8.917 1.00 91.19 212 CYS A CA 1
ATOM 1656 C C . CYS A 1 212 ? 3.400 -6.148 -9.401 1.00 91.19 212 CYS A C 1
ATOM 1658 O O . CYS A 1 212 ? 3.088 -5.309 -10.253 1.00 91.19 212 CYS A O 1
ATOM 1660 N N . ASP A 1 213 ? 2.496 -6.915 -8.787 1.00 93.38 213 ASP A N 1
ATOM 1661 C CA . ASP A 1 213 ? 1.066 -6.891 -9.111 1.00 93.38 213 ASP A CA 1
ATOM 1662 C C . ASP A 1 213 ? 0.430 -5.526 -8.814 1.00 93.38 213 ASP A C 1
ATOM 1664 O O . ASP A 1 213 ? -0.327 -4.990 -9.627 1.00 93.38 213 ASP A O 1
ATOM 1668 N N . VAL A 1 214 ? 0.774 -4.916 -7.675 1.00 94.38 214 VAL A N 1
ATOM 1669 C CA . VAL A 1 214 ? 0.290 -3.581 -7.291 1.00 94.38 214 VAL A CA 1
ATOM 1670 C C . VAL A 1 214 ? 0.680 -2.531 -8.329 1.00 94.38 214 VAL A C 1
ATOM 1672 O O . VAL A 1 214 ? -0.167 -1.744 -8.755 1.00 94.38 214 VAL A O 1
ATOM 1675 N N . VAL A 1 215 ? 1.941 -2.515 -8.771 1.00 94.44 215 VAL A N 1
ATOM 1676 C CA . VAL A 1 215 ? 2.427 -1.568 -9.788 1.00 94.44 215 VAL A CA 1
ATOM 1677 C C . VAL A 1 215 ? 1.658 -1.740 -11.101 1.00 94.44 215 VAL A C 1
ATOM 1679 O O . VAL A 1 215 ? 1.118 -0.761 -11.626 1.00 94.44 215 VAL A O 1
ATOM 1682 N N . LYS A 1 216 ? 1.519 -2.983 -11.571 1.00 94.88 216 LYS A N 1
ATOM 1683 C CA . LYS A 1 216 ? 0.774 -3.338 -12.787 1.00 94.88 216 LYS A CA 1
ATOM 1684 C C . LYS A 1 216 ? -0.688 -2.895 -12.721 1.00 94.88 216 LYS A C 1
ATOM 1686 O O . LYS A 1 216 ? -1.221 -2.319 -13.672 1.00 94.88 216 LYS A O 1
ATOM 1691 N N . ASN A 1 217 ? -1.337 -3.103 -11.579 1.00 96.19 217 ASN A N 1
ATOM 1692 C CA . ASN A 1 217 ? -2.719 -2.688 -11.361 1.00 96.19 217 ASN A CA 1
ATOM 1693 C C . ASN A 1 217 ? -2.871 -1.162 -11.370 1.00 96.19 217 ASN A C 1
ATOM 1695 O O . ASN A 1 217 ? -3.837 -0.648 -11.939 1.00 96.19 217 ASN A O 1
ATOM 1699 N N . ILE A 1 218 ? -1.912 -0.413 -10.810 1.00 95.31 218 ILE A N 1
ATOM 1700 C CA . ILE A 1 218 ? -1.933 1.054 -10.893 1.00 95.31 218 ILE A CA 1
ATOM 1701 C C . ILE A 1 218 ? -1.704 1.528 -12.333 1.00 95.31 218 ILE A C 1
ATOM 1703 O O . ILE A 1 218 ? -2.410 2.431 -12.780 1.00 95.31 218 ILE A O 1
ATOM 1707 N N . ARG A 1 219 ? -0.792 0.908 -13.096 1.00 95.81 219 ARG A N 1
ATOM 1708 C CA . ARG A 1 219 ? -0.631 1.210 -14.529 1.00 95.81 219 ARG A CA 1
ATOM 1709 C C . ARG A 1 219 ? -1.945 1.044 -15.286 1.00 95.81 219 ARG A C 1
ATOM 1711 O O . ARG A 1 219 ? -2.328 1.939 -16.037 1.00 95.81 219 ARG A O 1
ATOM 1718 N N . ASN A 1 220 ? -2.666 -0.052 -15.055 1.00 95.31 220 ASN A N 1
ATOM 1719 C CA . ASN A 1 220 ? -3.959 -0.287 -15.700 1.00 95.31 220 ASN A CA 1
ATOM 1720 C C . ASN A 1 220 ? -4.990 0.799 -15.337 1.00 95.31 220 ASN A C 1
ATOM 1722 O O . ASN A 1 220 ? -5.711 1.254 -16.219 1.00 95.31 220 ASN A O 1
ATOM 1726 N N . LYS A 1 221 ? -5.003 1.299 -14.092 1.00 93.19 221 LYS A N 1
ATOM 1727 C CA . LYS A 1 221 ? -5.842 2.449 -13.688 1.00 93.19 221 LYS A CA 1
ATOM 1728 C C . LYS A 1 221 ? -5.482 3.772 -14.383 1.00 93.19 221 LYS A C 1
ATOM 1730 O O . LYS A 1 221 ? -6.291 4.687 -14.368 1.00 93.19 221 LYS A O 1
ATOM 1735 N N . ILE A 1 222 ? -4.255 3.929 -14.881 1.00 93.75 222 ILE A N 1
ATOM 1736 C CA . ILE A 1 222 ? -3.801 5.154 -15.567 1.00 93.75 222 ILE A CA 1
ATOM 1737 C C . ILE A 1 222 ? -4.167 5.112 -17.055 1.00 93.75 222 ILE A C 1
ATOM 1739 O O . ILE A 1 222 ? -4.432 6.153 -17.657 1.00 93.75 222 ILE A O 1
ATOM 1743 N N . ILE A 1 223 ? -4.132 3.919 -17.654 1.00 90.25 223 ILE A N 1
ATOM 1744 C CA . ILE A 1 223 ? -4.402 3.701 -19.082 1.00 90.25 223 ILE A CA 1
ATOM 1745 C C . ILE A 1 223 ? -5.912 3.703 -19.384 1.00 90.25 223 ILE A C 1
ATOM 1747 O O . ILE A 1 223 ? -6.300 4.083 -20.491 1.00 90.25 223 ILE A O 1
ATOM 1751 N N . HIS A 1 224 ? -6.741 3.284 -18.423 1.00 68.00 224 HIS A N 1
ATOM 1752 C CA . HIS A 1 224 ? -8.202 3.197 -18.530 1.00 68.00 224 HIS A CA 1
ATOM 1753 C C . HIS A 1 224 ? -8.908 4.371 -17.851 1.00 68.00 224 HIS A C 1
ATOM 1755 O O . HIS A 1 224 ? -9.912 4.842 -18.433 1.00 68.00 224 HIS A O 1
#

Secondary structure (DSSP, 8-state):
-PPPEEEEEEEEETTS--SHHHHHHHHHHHHT--GGGEEEEEEEEEEEE-SSS-EEEEEEEEEETTHHHHHHTTPEEPP-----HHHHHHHHHHHHHTT--SPPEEE--SHHHHHHHHHHHHTT---EEE-SS--HHHHHHHHHHHHHH----SSSSSSSSTTGGGTTS--B----S--THHHHHHHHHHHTT--GGGTT-SS-B--HHHHHHHHHHHHHHHH-

Sequence (224 aa):
MMEMIRINEIKFDLEENFDDAAIRAKICRKTKLKAEQLLSYHIVRESVDARKGITFSYTIDIETSKSNLLLQNGFKQAPESFVPIDLVLQNKLMSKAQESVERPVVIGFGPSGIFAALQLARAGLKPIVLEMGEDVDARYDSVETFWKTGELNPDSNVQFGEGGAGTFSDGKLTTRIKDQRIEFVLGEMVVAGAPEEIIYKNKPHIGTDLLCDVVKNIRNKIIH